Protein AF-A0A1C6NXY8-F1 (afdb_monomer)

Sequence (187 aa):
MKKRTGILLGMVLVAGAVAPVAASAAEPQATNFQLPFTCGDSWRLDTWGHNPALDMVREPDQHGTEGAPLLAAEAGTVNMSFWHDNAGNVVQINHGGGYHTTYIHMESRAVNVGDTVAQGQQIGAVGRTGAGSNDHPHLHFELGVDANGDGEASWGKADSERVNASFNGTEYAGSSQTWRDVVSNNC

Nearest PDB structures (foldseek):
  6ue4-assembly1_B  TM=9.092E-01  e=1.500E-07  Vibrio cholerae O1 biovar El Tor str. N16961
  6ue4-assembly1_A  TM=8.617E-01  e=9.339E-08  Vibrio cholerae O1 biovar El Tor str. N16961
  2gu1-assembly1_A  TM=9.460E-01  e=1.232E-06  Vibrio cholerae
  3tuf-assembly1_B-2  TM=7.813E-01  e=6.903E-07  Bacillus subtilis
  3uz0-assembly2_D  TM=8.158E-01  e=3.014E-06  Bacillus subtilis subsp. subtilis str. JH642

pLDDT: mean 87.8, std 17.09, range [43.38, 98.88]

Solvent-accessible surface area (backbone atoms only — not comparable to full-atom values): 10178 Å² total; per-residue (Å²): 141,80,89,82,88,81,83,83,83,81,84,82,82,82,83,80,81,80,76,83,80,77,81,71,83,72,72,62,68,85,74,74,26,31,45,43,33,56,51,73,44,39,26,30,41,29,11,69,94,45,46,50,26,34,43,33,34,28,49,96,77,41,67,67,23,56,66,30,60,26,23,33,34,46,43,32,34,24,73,40,51,51,80,40,75,47,45,13,35,33,41,28,34,39,51,56,71,43,35,29,43,38,44,28,12,19,63,46,73,70,58,49,61,73,42,74,46,50,50,40,37,73,42,31,21,24,10,34,28,26,66,69,35,70,79,43,51,28,34,42,37,39,32,19,37,30,80,84,72,82,84,57,48,48,73,87,59,88,89,34,37,58,38,60,40,48,38,78,87,46,71,55,70,61,75,64,40,74,46,70,73,46,63,19,75,22,106

Mean predicted aligned error: 9.08 Å

Foldseek 3Di:
DDDDDDDDDDDDDDDDDDDDDPDPQDAQPPFQFWDFADFFWWWKWWCAVNPLKTWIAGPDPSPPLFFGFGWGRAWFFWQDFDADQAFGTKTKGDRHPQKIKIKTQFPDAPDDGGDTHHFLHTGGHFHQGHVNSVRPTTITMWIFGPPVPPSDWDDDDPPTRTDFDDHNNRTDGDYGDMDTGDGTRRD

Secondary structure (DSSP, 8-state):
----PPPP---------------PPPP--------SSBTT-EEEEE-TTTTTSEEEEETTT-TT-TTPEEE-SSSEEEEEEEEETTTEEEEEEE-STTEEEEEEEESEE---TT-EE-TT-EEEE-B--SGGGTT--BEEEEEEE--SSSS----SSTTSSEE-EEETTEEE-STT-EEEEEE--B-

Radius of gyration: 24.53 Å; Cα contacts (8 Å, |Δi|>4): 467; chains: 1; bounding box: 73×77×63 Å

Structure (mmCIF, N/CA/C/O backbone):
data_AF-A0A1C6NXY8-F1
#
_entry.id   AF-A0A1C6NXY8-F1
#
loop_
_atom_site.group_PDB
_atom_site.id
_atom_site.type_symbol
_atom_site.label_atom_id
_atom_site.label_alt_id
_atom_site.label_comp_id
_atom_site.label_asym_id
_atom_site.label_entity_id
_atom_site.label_seq_id
_atom_site.pdbx_PDB_ins_code
_atom_site.Cartn_x
_atom_site.Cartn_y
_atom_site.Cartn_z
_atom_site.occupancy
_atom_site.B_iso_or_equiv
_atom_site.auth_seq_id
_atom_site.auth_comp_id
_atom_site.auth_asym_id
_atom_site.auth_atom_id
_atom_site.pdbx_PDB_model_num
ATOM 1 N N . MET A 1 1 ? -56.089 -59.312 47.594 1.00 43.50 1 MET A N 1
ATOM 2 C CA . MET A 1 1 ? -54.959 -59.345 46.628 1.00 43.50 1 MET A CA 1
ATOM 3 C C . MET A 1 1 ? -55.412 -58.546 45.406 1.00 43.50 1 MET A C 1
ATOM 5 O O . MET A 1 1 ? -56.509 -58.818 44.964 1.00 43.50 1 MET A O 1
ATOM 9 N N . LYS A 1 2 ? -54.758 -57.534 44.829 1.00 43.38 2 LYS A N 1
ATOM 10 C CA . LYS A 1 2 ? -53.396 -56.983 44.892 1.00 43.38 2 LYS A CA 1
ATOM 11 C C . LYS A 1 2 ? -53.515 -55.531 44.359 1.00 43.38 2 LYS A C 1
ATOM 13 O O . LYS A 1 2 ? -54.143 -55.332 43.324 1.00 43.38 2 LYS A O 1
ATOM 18 N N . LYS A 1 3 ? -52.964 -54.536 45.065 1.00 43.78 3 LYS A N 1
ATOM 19 C CA . LYS A 1 3 ? -52.887 -53.130 44.610 1.00 43.78 3 LYS A CA 1
ATOM 20 C C . LYS A 1 3 ? -51.908 -53.029 43.429 1.00 43.78 3 LYS A C 1
ATOM 22 O O . LYS A 1 3 ? -50.873 -53.694 43.465 1.00 43.78 3 LYS A O 1
ATOM 27 N N . ARG A 1 4 ? -52.188 -52.196 42.421 1.00 49.12 4 ARG A N 1
ATOM 28 C CA . ARG A 1 4 ? -51.191 -51.777 41.421 1.00 49.12 4 ARG A CA 1
ATOM 29 C C . ARG A 1 4 ? -51.144 -50.256 41.343 1.00 49.12 4 ARG A C 1
ATOM 31 O O . ARG A 1 4 ? -52.027 -49.616 40.789 1.00 49.12 4 ARG A O 1
ATOM 38 N N . THR A 1 5 ? -50.100 -49.732 41.968 1.00 48.66 5 THR A N 1
ATOM 39 C CA . THR A 1 5 ? -49.609 -48.359 41.901 1.00 48.66 5 THR A CA 1
ATOM 40 C C . THR A 1 5 ? -49.029 -48.105 40.508 1.00 48.66 5 THR A C 1
ATOM 42 O O . THR A 1 5 ? -48.157 -48.856 40.076 1.00 48.66 5 THR A O 1
ATO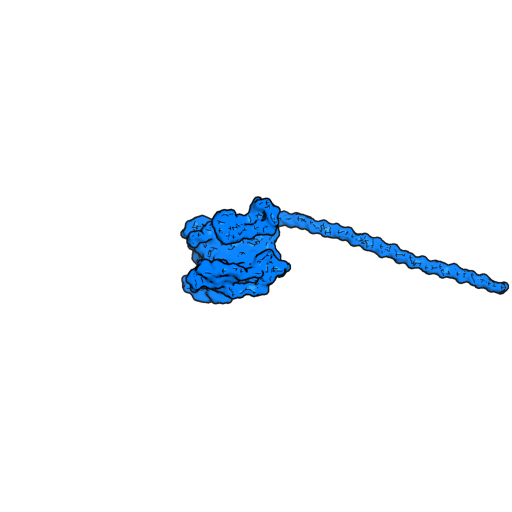M 45 N N . GLY A 1 6 ? -49.502 -47.071 39.812 1.00 44.50 6 GLY A N 1
ATOM 46 C CA . GLY A 1 6 ? -48.858 -46.527 38.615 1.00 44.50 6 GLY A CA 1
ATOM 47 C C . GLY A 1 6 ? -48.104 -45.253 38.988 1.00 44.50 6 GLY A C 1
ATOM 48 O O . GLY A 1 6 ? -48.710 -44.315 39.495 1.00 44.50 6 GLY A O 1
ATOM 49 N N . ILE A 1 7 ? -46.786 -45.245 38.793 1.00 52.03 7 ILE A N 1
ATOM 50 C CA . ILE A 1 7 ? -45.914 -44.082 38.997 1.00 52.03 7 ILE A CA 1
ATOM 51 C C . ILE A 1 7 ? -45.886 -43.294 37.681 1.00 52.03 7 ILE A C 1
ATOM 53 O O . ILE A 1 7 ? -45.470 -43.837 36.660 1.00 52.03 7 ILE A O 1
ATOM 57 N N . LEU A 1 8 ? -46.332 -42.034 37.704 1.00 47.81 8 LEU A N 1
ATOM 58 C CA . LEU A 1 8 ? -46.070 -41.066 36.635 1.00 47.81 8 LEU A CA 1
ATOM 59 C C . LEU A 1 8 ? -44.657 -40.500 36.819 1.00 47.81 8 LEU A C 1
ATOM 61 O O . LEU A 1 8 ? -44.362 -39.907 37.855 1.00 47.81 8 LEU A O 1
ATOM 65 N N . LEU A 1 9 ? -43.801 -40.664 35.811 1.00 50.00 9 LEU A N 1
ATOM 66 C CA . LEU A 1 9 ? -42.504 -39.997 35.732 1.00 50.00 9 LEU A CA 1
ATOM 67 C C . LEU A 1 9 ? -42.686 -38.703 34.927 1.00 50.00 9 LEU A C 1
ATOM 69 O O . LEU A 1 9 ? -42.918 -38.744 33.720 1.00 50.00 9 LEU A O 1
ATOM 73 N N . GLY A 1 10 ? -42.644 -37.558 35.609 1.00 43.62 10 GLY A N 1
ATOM 74 C CA . GLY A 1 10 ? -42.642 -36.242 34.974 1.00 43.62 10 GLY A CA 1
ATOM 75 C C . GLY A 1 10 ? -41.261 -35.921 34.403 1.00 43.62 10 GLY A C 1
ATOM 76 O O . GLY A 1 10 ? -40.276 -35.921 35.137 1.00 43.62 10 GLY A O 1
ATOM 77 N N . MET A 1 11 ? -41.188 -35.635 33.103 1.00 54.81 11 MET A N 1
ATOM 78 C CA . MET A 1 11 ? -40.027 -34.989 32.489 1.00 54.81 11 MET A CA 1
ATOM 79 C C . MET A 1 11 ?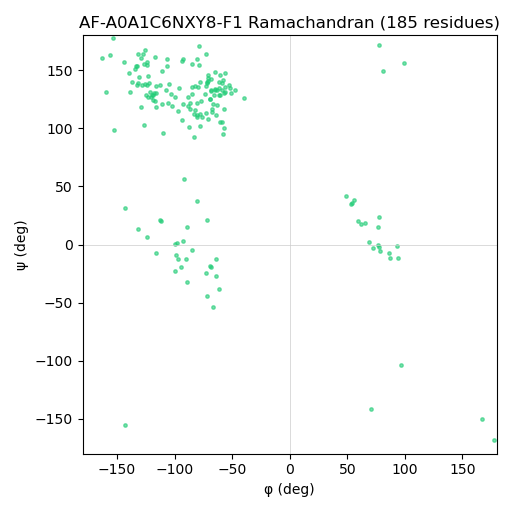 -40.136 -33.477 32.706 1.00 54.81 11 MET A C 1
ATOM 81 O O . MET A 1 11 ? -41.057 -32.837 32.203 1.00 54.81 11 MET A O 1
ATOM 85 N N . VAL A 1 12 ? -39.196 -32.911 33.462 1.00 53.81 12 VAL A N 1
ATOM 86 C CA . VAL A 1 12 ? -39.015 -31.461 33.590 1.00 53.81 12 VAL A CA 1
ATOM 87 C C . VAL A 1 12 ? -38.181 -30.986 32.399 1.00 53.81 12 VAL A C 1
ATOM 89 O O . VAL A 1 12 ? -37.008 -31.329 32.284 1.00 53.81 12 VAL A O 1
ATOM 92 N N . LEU A 1 13 ? -38.792 -30.205 31.508 1.00 50.06 13 LEU A N 1
ATOM 93 C CA . LEU A 1 13 ? -38.092 -29.437 30.479 1.00 50.06 13 LEU A CA 1
ATOM 94 C C . LEU A 1 13 ? -37.540 -28.160 31.123 1.00 50.06 13 LEU A C 1
ATOM 96 O O . LEU A 1 13 ? -38.305 -27.269 31.488 1.00 50.06 13 LEU A O 1
ATOM 100 N N . VAL A 1 14 ? -36.219 -28.067 31.268 1.00 58.41 14 VAL A N 1
ATOM 101 C CA . VAL A 1 14 ? -35.550 -26.809 31.621 1.00 58.41 14 VAL A CA 1
ATOM 102 C C . VAL A 1 14 ? -35.267 -26.061 30.320 1.00 58.41 14 VAL A C 1
ATOM 104 O O . VAL A 1 14 ? -34.335 -26.395 29.593 1.00 58.41 14 VAL A O 1
ATOM 107 N N . ALA A 1 15 ? -36.097 -25.069 30.004 1.00 58.03 15 ALA A N 1
ATOM 108 C CA . ALA A 1 15 ? -35.833 -24.130 28.920 1.00 58.03 15 ALA A CA 1
ATOM 109 C C . ALA A 1 15 ? -34.795 -23.101 29.398 1.00 58.03 15 ALA A C 1
ATOM 111 O O . ALA A 1 15 ? -35.116 -22.193 30.163 1.00 58.03 15 ALA A O 1
ATOM 112 N N . GLY A 1 16 ? -33.538 -23.263 28.981 1.00 51.62 16 GLY A N 1
ATOM 113 C CA . GLY A 1 16 ? -32.502 -22.250 29.169 1.00 51.62 16 GLY A CA 1
ATOM 114 C C . GLY A 1 16 ? -32.700 -21.116 28.166 1.00 51.62 16 GLY A C 1
ATOM 115 O O . GLY A 1 16 ? -32.494 -21.310 26.971 1.00 51.62 16 GLY A O 1
ATOM 116 N N . ALA A 1 17 ? -33.118 -19.943 28.637 1.00 61.12 17 ALA A N 1
ATOM 117 C CA . ALA A 1 17 ? -33.152 -18.739 27.818 1.00 61.12 17 ALA A CA 1
ATOM 118 C C . ALA A 1 17 ? -31.717 -18.236 27.600 1.00 61.12 17 ALA A C 1
ATOM 120 O O . ALA A 1 17 ? -31.056 -17.803 28.542 1.00 61.12 17 ALA A O 1
ATOM 121 N N . VAL A 1 18 ? -31.235 -18.297 26.358 1.00 60.53 18 VAL A N 1
ATOM 122 C CA . VAL A 1 18 ? -30.028 -17.580 25.937 1.00 60.53 18 VAL A CA 1
ATOM 123 C C . VAL A 1 18 ? -30.414 -16.128 25.662 1.00 60.53 18 VAL A C 1
ATOM 125 O O . VAL 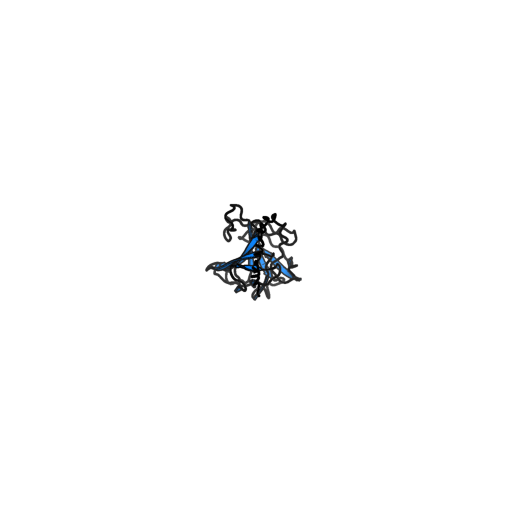A 1 18 ? -31.179 -15.840 24.745 1.00 60.53 18 VAL A O 1
ATOM 128 N N . ALA A 1 19 ? -29.940 -15.208 26.499 1.00 58.06 19 ALA A N 1
ATOM 129 C CA . ALA A 1 19 ? -30.072 -13.783 26.222 1.00 58.06 19 ALA A CA 1
ATOM 130 C C . ALA A 1 19 ? -29.130 -13.400 25.064 1.00 58.06 19 ALA A C 1
ATOM 132 O O . ALA A 1 19 ? -28.004 -13.905 25.018 1.00 58.06 19 ALA A O 1
ATOM 133 N N . PRO A 1 20 ? -29.542 -12.515 24.140 1.00 54.78 20 PRO A N 1
ATOM 134 C CA . PRO A 1 20 ? -28.638 -12.003 23.126 1.00 54.78 20 PRO A CA 1
ATOM 135 C C . PRO A 1 20 ? -27.607 -11.095 23.802 1.00 54.78 20 PRO A C 1
ATOM 137 O O . PRO A 1 20 ? -27.960 -10.147 24.504 1.00 54.78 20 PRO A O 1
ATOM 140 N N . VAL A 1 21 ? -26.324 -11.387 23.592 1.00 56.09 21 VAL A N 1
ATOM 141 C CA . VAL A 1 21 ? -25.252 -10.441 23.903 1.00 56.09 21 VAL A CA 1
ATOM 142 C C . VAL A 1 21 ? -25.354 -9.331 22.863 1.00 56.09 21 VAL A C 1
ATOM 144 O O . VAL A 1 21 ? -25.084 -9.554 21.685 1.00 56.09 21 VAL A O 1
ATOM 147 N N . ALA A 1 22 ? -25.811 -8.154 23.281 1.00 56.41 22 ALA A N 1
ATOM 148 C CA . ALA A 1 22 ? -25.756 -6.967 22.445 1.00 56.41 22 ALA A CA 1
ATOM 149 C C . ALA A 1 22 ? -24.281 -6.637 22.175 1.00 56.41 22 ALA A C 1
ATOM 151 O O . ALA A 1 22 ? -23.512 -6.420 23.113 1.00 56.41 22 ALA A O 1
ATOM 152 N N . ALA A 1 23 ? -23.888 -6.627 20.902 1.00 55.78 23 ALA A N 1
ATOM 153 C CA . ALA A 1 23 ? -22.601 -6.094 20.488 1.00 55.78 23 ALA A CA 1
ATOM 154 C C . ALA A 1 23 ? -22.594 -4.592 20.806 1.00 55.78 23 ALA A C 1
ATOM 156 O O . ALA A 1 23 ? -23.366 -3.825 20.231 1.00 55.78 23 ALA A O 1
ATOM 157 N N . SER A 1 24 ? -21.772 -4.184 21.772 1.00 50.97 24 SER A N 1
ATOM 158 C CA . SER A 1 24 ? -21.494 -2.769 22.005 1.00 50.97 24 SER A CA 1
ATOM 159 C C . SER A 1 24 ? -20.839 -2.210 20.748 1.00 50.97 24 SER A C 1
ATOM 161 O O . SER A 1 24 ? -19.858 -2.784 20.276 1.00 50.97 24 SER A O 1
ATOM 163 N N . ALA A 1 25 ? -21.358 -1.101 20.220 1.00 52.84 25 ALA A N 1
ATOM 164 C CA . ALA A 1 25 ? -20.631 -0.312 19.237 1.00 52.84 25 ALA A CA 1
ATOM 165 C C . ALA A 1 25 ? -19.295 0.088 19.875 1.00 52.84 25 ALA A C 1
ATOM 167 O O . ALA A 1 25 ? -19.277 0.710 20.940 1.00 52.84 25 ALA A O 1
ATOM 168 N N . ALA A 1 26 ? -18.195 -0.381 19.291 1.00 49.78 26 ALA A N 1
ATOM 169 C CA . ALA A 1 26 ? -16.862 -0.009 19.726 1.00 49.78 26 ALA A CA 1
ATOM 170 C C . ALA A 1 26 ? -16.678 1.493 19.479 1.00 49.78 26 ALA A C 1
ATOM 172 O O . ALA A 1 26 ? -17.033 1.994 18.411 1.00 49.78 26 ALA A O 1
ATOM 173 N N . GLU A 1 27 ? -16.143 2.210 20.468 1.00 43.38 27 GLU A N 1
ATOM 174 C CA . GLU A 1 27 ? -15.622 3.557 20.234 1.00 43.38 27 GLU A CA 1
ATOM 175 C C . GLU A 1 27 ? -14.558 3.494 19.126 1.00 43.38 27 GLU A C 1
ATOM 177 O O . GLU A 1 27 ? -13.876 2.467 19.029 1.00 43.38 27 GLU A O 1
ATOM 182 N N . PRO A 1 28 ? -14.400 4.535 18.282 1.00 45.81 28 PRO A N 1
ATOM 183 C CA . PRO A 1 28 ? -13.342 4.549 17.281 1.00 45.81 28 PRO A CA 1
ATOM 184 C C . PRO A 1 28 ? -12.009 4.420 18.018 1.00 45.81 28 PRO A C 1
ATOM 186 O O . PRO A 1 28 ? -11.567 5.340 18.708 1.00 45.81 28 PRO A O 1
ATOM 189 N N . GLN A 1 29 ? -11.410 3.230 17.946 1.00 50.84 29 GLN A N 1
ATOM 190 C CA . GLN A 1 29 ? -10.103 2.988 18.530 1.00 50.84 29 GLN A CA 1
ATOM 191 C C . GLN A 1 29 ? -9.144 3.977 17.876 1.00 50.84 29 GLN A C 1
ATOM 193 O O . GLN A 1 29 ? -9.176 4.147 16.660 1.00 50.84 29 GLN A O 1
ATOM 198 N N . ALA A 1 30 ? -8.316 4.651 18.676 1.00 51.72 30 ALA A N 1
ATOM 199 C CA . ALA A 1 30 ? -7.200 5.417 18.146 1.00 51.72 30 ALA A CA 1
ATOM 200 C C . ALA A 1 30 ? -6.336 4.445 17.331 1.00 51.72 30 ALA A C 1
ATOM 202 O O . ALA A 1 30 ? -5.630 3.612 17.897 1.00 51.72 30 ALA A O 1
ATOM 203 N N . THR A 1 31 ? -6.491 4.475 16.012 1.00 65.06 31 THR A N 1
ATOM 204 C CA . THR A 1 31 ? -5.910 3.493 15.101 1.00 65.06 31 THR A CA 1
ATOM 205 C C . THR A 1 31 ? -4.397 3.656 15.114 1.00 65.06 31 THR A C 1
ATOM 207 O O . THR A 1 31 ? -3.886 4.714 14.737 1.00 65.06 31 THR A O 1
ATOM 210 N N . ASN A 1 32 ? -3.671 2.632 15.557 1.00 86.75 32 ASN A N 1
ATOM 211 C CA . ASN A 1 32 ? -2.212 2.635 15.589 1.00 86.75 32 ASN A CA 1
ATOM 212 C C . ASN A 1 32 ? -1.672 2.042 14.286 1.00 86.75 32 ASN A C 1
ATOM 214 O O . ASN A 1 32 ? -0.920 1.065 14.304 1.00 86.75 32 ASN A O 1
ATOM 218 N N . PHE A 1 33 ? -2.076 2.633 13.158 1.00 95.31 33 PHE A N 1
ATOM 219 C CA . PHE A 1 33 ? -1.646 2.174 11.845 1.00 95.31 33 PHE A CA 1
ATOM 220 C C . PHE A 1 33 ? -0.122 2.062 11.788 1.00 95.31 33 PHE A C 1
ATOM 222 O O . PHE A 1 33 ? 0.616 2.959 12.212 1.00 95.31 33 PHE A O 1
ATOM 229 N N . GLN A 1 34 ? 0.342 0.948 11.240 1.00 97.12 34 GLN A N 1
ATOM 230 C CA . GLN A 1 34 ? 1.742 0.709 10.938 1.00 97.12 34 GLN A CA 1
ATOM 231 C C . GLN A 1 34 ? 1.973 0.794 9.438 1.00 97.12 34 GLN A C 1
ATOM 233 O O . GLN A 1 34 ? 1.077 0.536 8.631 1.00 97.12 34 GLN A O 1
ATOM 238 N N . LEU A 1 35 ? 3.205 1.136 9.069 1.00 97.81 35 LEU A N 1
ATOM 239 C CA . LEU A 1 35 ? 3.627 1.087 7.679 1.00 97.81 35 LEU A CA 1
ATOM 240 C C . LEU A 1 35 ? 3.390 -0.342 7.134 1.00 97.81 35 LEU A C 1
ATOM 242 O O . LEU A 1 35 ? 3.693 -1.314 7.829 1.00 97.81 35 LEU A O 1
ATOM 246 N N . PRO A 1 36 ? 2.832 -0.524 5.928 1.00 98.25 36 PRO A N 1
ATOM 247 C CA . PRO A 1 36 ? 2.314 -1.823 5.486 1.00 98.25 36 PRO A CA 1
ATOM 248 C C . PRO A 1 36 ? 3.386 -2.799 4.967 1.00 98.25 36 PRO A C 1
ATOM 250 O O . PRO A 1 36 ? 3.151 -3.551 4.021 1.00 98.25 36 PRO A O 1
ATOM 253 N N . PHE A 1 37 ? 4.568 -2.808 5.580 1.00 98.62 37 PHE A N 1
ATOM 254 C CA . PHE A 1 37 ? 5.712 -3.613 5.151 1.00 98.62 37 PHE A CA 1
ATOM 255 C C . PHE A 1 37 ? 6.337 -4.362 6.316 1.00 98.62 37 PHE A C 1
ATOM 257 O O . PHE A 1 37 ? 6.128 -4.001 7.472 1.00 98.62 37 PHE A O 1
ATOM 264 N N . THR A 1 38 ? 7.154 -5.365 6.014 1.00 98.19 38 THR A N 1
ATOM 265 C CA . THR A 1 38 ? 7.888 -6.143 7.016 1.00 98.19 38 THR A CA 1
ATOM 266 C C . THR A 1 38 ? 8.650 -5.250 7.997 1.00 98.19 38 THR A C 1
ATOM 268 O O . THR A 1 38 ? 9.400 -4.358 7.600 1.00 98.19 38 THR A O 1
ATOM 271 N N . CYS A 1 39 ? 8.470 -5.521 9.288 1.00 97.56 39 CYS A N 1
ATOM 272 C CA . CYS A 1 39 ? 9.223 -4.950 10.402 1.00 97.56 39 CYS A CA 1
ATOM 273 C C . CYS A 1 39 ? 10.730 -4.821 10.087 1.00 97.56 39 CYS A C 1
ATOM 275 O O . CYS A 1 39 ? 11.389 -5.797 9.722 1.00 97.56 39 CYS A O 1
ATOM 277 N N . GLY A 1 40 ? 11.280 -3.615 10.241 1.00 97.62 40 GLY A N 1
ATOM 278 C CA . GLY A 1 40 ? 12.692 -3.303 10.008 1.00 97.62 40 GLY A CA 1
ATOM 279 C C . GLY A 1 40 ? 13.061 -2.929 8.569 1.00 97.62 40 GLY A C 1
ATOM 280 O O . GLY A 1 40 ? 14.162 -2.417 8.360 1.00 97.62 40 GLY A O 1
ATOM 281 N N . ASP A 1 41 ? 12.175 -3.124 7.587 1.00 97.62 41 ASP A N 1
ATOM 282 C CA . ASP A 1 41 ? 12.407 -2.612 6.236 1.00 97.62 41 ASP A CA 1
ATOM 283 C C . ASP A 1 41 ? 12.286 -1.084 6.192 1.00 97.62 41 ASP A C 1
ATOM 285 O O . ASP A 1 41 ? 11.456 -0.483 6.877 1.00 97.62 41 ASP A O 1
ATOM 289 N N . SER A 1 42 ? 13.106 -0.470 5.339 1.00 98.06 42 SER A N 1
ATOM 290 C CA . SER A 1 42 ? 13.179 0.975 5.141 1.00 98.06 42 SER A CA 1
ATOM 291 C C . SER A 1 42 ? 12.573 1.372 3.797 1.00 98.06 42 SER A C 1
ATOM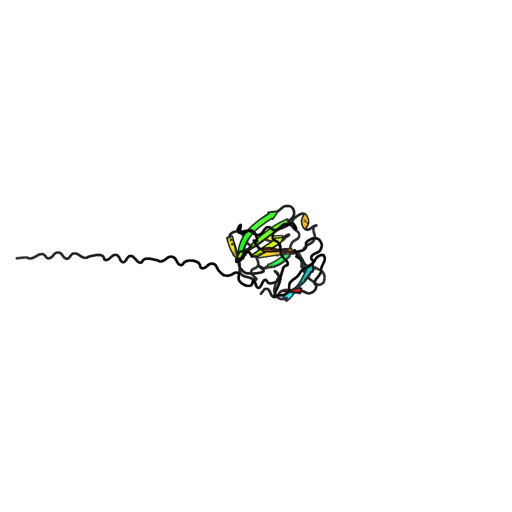 293 O O . SER A 1 42 ? 12.879 0.756 2.769 1.00 98.06 42 SER A O 1
ATOM 295 N N . TRP A 1 43 ? 11.720 2.394 3.803 1.00 98.50 43 TRP A N 1
ATOM 296 C CA . TRP A 1 43 ? 10.927 2.806 2.649 1.00 98.50 43 TRP A CA 1
ATOM 297 C C . TRP A 1 43 ? 10.964 4.315 2.438 1.00 98.50 43 TRP A C 1
ATOM 299 O O . TRP A 1 43 ? 11.091 5.108 3.374 1.00 98.50 43 TRP A O 1
ATOM 309 N N . ARG A 1 44 ? 10.818 4.707 1.176 1.00 98.44 44 ARG A N 1
ATOM 310 C CA . ARG A 1 44 ? 10.541 6.073 0.761 1.00 98.44 44 ARG A CA 1
ATOM 311 C C . ARG A 1 44 ? 9.045 6.225 0.551 1.00 98.44 44 ARG A C 1
ATOM 313 O O . ARG A 1 44 ? 8.442 5.366 -0.083 1.00 98.44 44 ARG A O 1
ATOM 320 N N . LEU A 1 45 ? 8.479 7.307 1.070 1.00 98.12 45 LEU A N 1
ATOM 321 C CA . LEU A 1 45 ? 7.073 7.677 0.938 1.00 98.12 45 LEU A CA 1
ATOM 322 C C . LEU A 1 45 ? 6.998 8.991 0.155 1.00 98.12 45 LEU A C 1
ATOM 324 O O . LEU A 1 45 ? 7.691 9.944 0.515 1.00 98.12 45 LEU A O 1
ATOM 328 N N . ASP A 1 46 ? 6.154 9.058 -0.869 1.00 97.44 46 ASP A N 1
ATOM 329 C CA . ASP A 1 46 ? 6.004 10.215 -1.756 1.00 97.44 46 ASP A CA 1
ATOM 330 C C . ASP A 1 46 ? 4.522 10.606 -1.921 1.00 97.44 46 ASP A C 1
ATOM 332 O O . ASP A 1 46 ? 3.662 9.739 -2.000 1.00 97.44 46 ASP A O 1
ATOM 336 N N . THR A 1 47 ? 4.201 11.902 -2.033 1.00 94.44 47 THR A N 1
ATOM 337 C CA . THR A 1 47 ? 2.829 12.392 -2.344 1.00 94.44 47 THR A CA 1
ATOM 338 C C . THR A 1 47 ? 2.713 13.041 -3.731 1.00 94.44 47 THR A C 1
ATOM 340 O O . THR A 1 47 ? 1.819 13.864 -3.980 1.00 94.44 47 THR A O 1
ATOM 343 N N . TRP A 1 48 ? 3.644 12.754 -4.645 1.00 87.06 48 TRP A N 1
ATOM 344 C CA . TRP A 1 48 ? 3.758 13.432 -5.943 1.00 87.06 48 TRP A CA 1
ATOM 345 C C . TRP A 1 48 ? 2.503 13.254 -6.806 1.00 87.06 48 TRP A C 1
ATOM 347 O O . TRP A 1 48 ? 2.271 12.201 -7.375 1.00 87.06 48 TRP A O 1
ATOM 357 N N . GLY A 1 49 ? 1.682 14.302 -6.929 1.00 82.56 49 GLY A N 1
ATOM 358 C CA . GLY A 1 49 ? 0.464 14.271 -7.754 1.00 82.56 49 GLY A CA 1
ATOM 359 C C . GLY A 1 49 ? -0.693 13.442 -7.181 1.00 82.56 49 GLY A C 1
ATOM 360 O O . GLY A 1 49 ? -1.784 13.462 -7.749 1.00 82.56 49 GLY A O 1
ATOM 361 N N . HIS A 1 50 ? -0.485 12.787 -6.036 1.00 81.88 50 HIS A N 1
ATOM 362 C CA . HIS A 1 50 ? -1.437 11.853 -5.442 1.00 81.88 50 HIS A CA 1
ATOM 363 C C . HIS A 1 50 ? -1.832 12.199 -4.006 1.00 81.88 50 HIS A C 1
ATOM 365 O O . HIS A 1 50 ? -2.584 11.441 -3.417 1.00 81.88 50 HIS A O 1
ATOM 371 N N . ASN A 1 51 ? -1.429 13.342 -3.437 1.00 84.62 51 ASN A N 1
ATOM 372 C CA . ASN A 1 51 ? -1.850 13.765 -2.089 1.00 84.62 51 ASN A CA 1
ATOM 373 C C . ASN A 1 51 ? -3.382 13.641 -1.864 1.00 84.62 51 ASN A C 1
ATOM 375 O O . ASN A 1 51 ? -4.139 14.118 -2.715 1.00 84.62 51 ASN A O 1
ATOM 379 N N . PRO A 1 52 ? -3.853 13.065 -0.735 1.00 92.00 52 PRO A N 1
ATOM 380 C CA . PRO A 1 52 ? -3.089 12.619 0.449 1.00 92.00 52 PRO A CA 1
ATOM 381 C C . PRO A 1 52 ? -2.565 11.162 0.425 1.00 92.00 5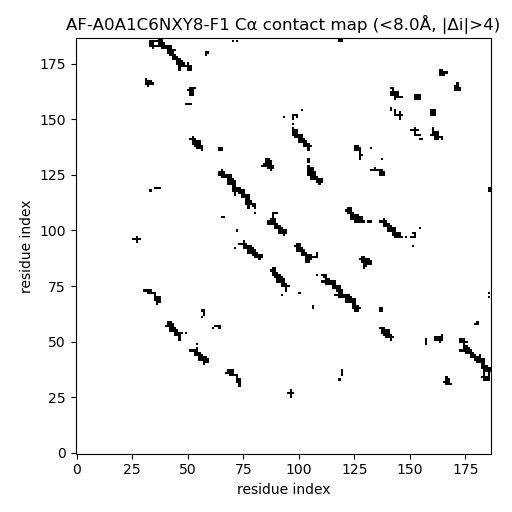2 PRO A C 1
ATOM 383 O O . PRO A 1 52 ? -2.212 10.617 1.463 1.00 92.00 52 PRO A O 1
ATOM 386 N N . ALA A 1 53 ? -2.542 10.500 -0.733 1.00 94.50 53 ALA A N 1
ATOM 387 C CA . ALA A 1 53 ? -2.058 9.127 -0.886 1.00 94.50 53 ALA A CA 1
ATOM 388 C C . ALA A 1 53 ? -0.543 9.134 -0.951 1.00 94.50 53 ALA A C 1
ATOM 390 O O . ALA A 1 53 ? 0.078 10.156 -1.264 1.00 94.50 53 ALA A O 1
ATOM 391 N N . LEU A 1 54 ? 0.009 7.965 -0.666 1.00 97.31 54 LEU A N 1
ATOM 392 C CA . LEU A 1 54 ? 1.433 7.738 -0.612 1.00 97.31 54 LEU A CA 1
ATOM 393 C C . LEU A 1 54 ? 1.823 6.706 -1.658 1.00 97.31 54 LEU A C 1
ATOM 395 O O . LEU A 1 54 ? 1.327 5.582 -1.618 1.00 97.31 54 LEU A O 1
ATOM 399 N N . ASP A 1 55 ? 2.759 7.076 -2.520 1.00 97.81 55 ASP A N 1
ATOM 400 C CA . ASP A 1 55 ? 3.518 6.120 -3.311 1.00 97.81 55 ASP A CA 1
ATOM 401 C C . ASP A 1 55 ? 4.744 5.701 -2.513 1.00 97.81 55 ASP A C 1
ATOM 403 O O . ASP A 1 55 ? 5.498 6.536 -2.008 1.00 97.81 55 ASP A O 1
ATOM 407 N N . MET A 1 56 ? 4.918 4.394 -2.356 1.00 98.50 56 MET A N 1
ATOM 408 C CA . MET A 1 56 ? 5.938 3.832 -1.486 1.00 98.50 56 MET A CA 1
ATOM 409 C C . MET A 1 56 ? 6.845 2.872 -2.241 1.00 98.50 56 MET A C 1
ATOM 411 O O . MET A 1 56 ? 6.382 1.921 -2.877 1.00 98.50 56 MET A O 1
ATOM 415 N N . VAL A 1 57 ? 8.152 3.092 -2.118 1.00 98.69 57 VAL A N 1
ATOM 416 C CA . VAL A 1 57 ? 9.201 2.247 -2.707 1.00 98.69 57 VAL A CA 1
ATOM 417 C C . VAL A 1 57 ? 10.277 1.932 -1.678 1.00 98.69 57 VAL A C 1
ATOM 419 O O . VAL A 1 57 ? 10.494 2.698 -0.739 1.00 98.69 57 VAL A O 1
ATOM 422 N N . ARG A 1 58 ? 10.970 0.807 -1.839 1.00 98.19 58 ARG A N 1
ATOM 423 C CA . ARG A 1 58 ? 11.994 0.375 -0.883 1.00 98.19 58 ARG A CA 1
ATOM 424 C C . ARG A 1 58 ? 13.238 1.270 -0.973 1.00 98.19 58 ARG A C 1
ATOM 426 O O . ARG A 1 58 ? 13.620 1.706 -2.055 1.00 98.19 58 ARG A O 1
ATOM 433 N N . GLU A 1 59 ? 13.895 1.558 0.142 1.00 97.44 59 GLU A N 1
ATOM 434 C CA . GLU A 1 59 ? 15.190 2.262 0.149 1.00 97.44 59 GLU A CA 1
ATOM 435 C C . GLU A 1 59 ? 16.362 1.255 0.139 1.00 97.44 59 GLU A C 1
ATOM 437 O O . GLU A 1 59 ? 16.181 0.087 0.507 1.00 97.44 59 GLU A O 1
ATOM 442 N N . PRO A 1 60 ? 17.583 1.671 -0.263 1.00 94.62 60 PRO A N 1
ATOM 443 C CA . PRO A 1 60 ? 17.978 3.019 -0.711 1.00 94.62 60 PRO A CA 1
ATOM 444 C C . PRO A 1 60 ? 17.830 3.272 -2.225 1.00 94.62 60 PRO A C 1
ATOM 446 O O . PRO A 1 60 ? 17.989 4.392 -2.710 1.00 94.62 60 PRO A O 1
ATOM 449 N N . ASP A 1 61 ? 17.610 2.219 -3.007 1.00 93.62 61 ASP A N 1
ATOM 450 C CA . ASP A 1 61 ? 17.696 2.242 -4.471 1.00 93.62 61 ASP A CA 1
ATOM 451 C C . ASP A 1 61 ? 16.486 1.588 -5.150 1.00 93.62 61 ASP A C 1
ATOM 453 O O . ASP A 1 61 ? 16.510 1.354 -6.358 1.00 93.62 61 ASP A O 1
ATOM 457 N N . GLN A 1 62 ? 15.407 1.341 -4.394 1.00 96.88 62 GLN A N 1
ATOM 458 C CA . GLN A 1 62 ? 14.162 0.713 -4.861 1.00 96.88 62 GLN A CA 1
ATOM 459 C C . GLN A 1 62 ? 14.308 -0.764 -5.219 1.00 96.88 62 GLN A C 1
ATOM 461 O O . GLN A 1 62 ? 13.321 -1.412 -5.586 1.00 96.88 62 GLN A O 1
ATOM 466 N N . HIS A 1 63 ? 15.499 -1.341 -5.047 1.00 96.69 63 HIS A N 1
ATOM 467 C CA . HIS A 1 63 ? 15.699 -2.761 -5.245 1.00 96.69 63 HIS A CA 1
ATOM 468 C C . HIS A 1 63 ? 14.907 -3.577 -4.212 1.00 96.69 63 HIS A C 1
ATOM 470 O O . HIS A 1 63 ? 14.917 -3.304 -3.008 1.00 96.69 63 HIS A O 1
ATOM 476 N N . GLY A 1 64 ? 14.209 -4.600 -4.706 1.00 97.44 64 GLY A N 1
ATOM 477 C CA . GLY A 1 64 ? 13.310 -5.421 -3.898 1.00 97.44 64 GLY A CA 1
ATOM 478 C C . GLY A 1 64 ? 11.969 -4.759 -3.581 1.00 97.44 64 GLY A C 1
ATOM 479 O O . GLY A 1 64 ? 11.291 -5.238 -2.684 1.00 97.44 64 GLY A O 1
ATOM 480 N N . THR A 1 65 ? 11.590 -3.674 -4.273 1.00 98.50 65 THR A N 1
ATOM 481 C CA . THR A 1 65 ? 10.229 -3.120 -4.170 1.00 98.50 65 THR A CA 1
ATOM 482 C C . THR A 1 65 ? 9.204 -4.084 -4.762 1.00 98.50 65 THR A C 1
ATOM 484 O O . THR A 1 65 ? 8.259 -4.450 -4.079 1.00 98.50 65 THR A O 1
ATOM 487 N N . GLU A 1 66 ? 9.390 -4.531 -6.009 1.00 98.62 66 GLU A N 1
ATOM 488 C CA . GLU A 1 66 ? 8.508 -5.533 -6.625 1.00 98.62 66 GLU A CA 1
ATOM 489 C C . GLU A 1 66 ? 8.585 -6.863 -5.864 1.00 98.62 66 GLU A C 1
ATOM 491 O O . GLU A 1 66 ? 9.677 -7.338 -5.546 1.00 98.62 66 GLU A O 1
ATOM 496 N N . GLY A 1 67 ? 7.430 -7.455 -5.560 1.00 98.62 67 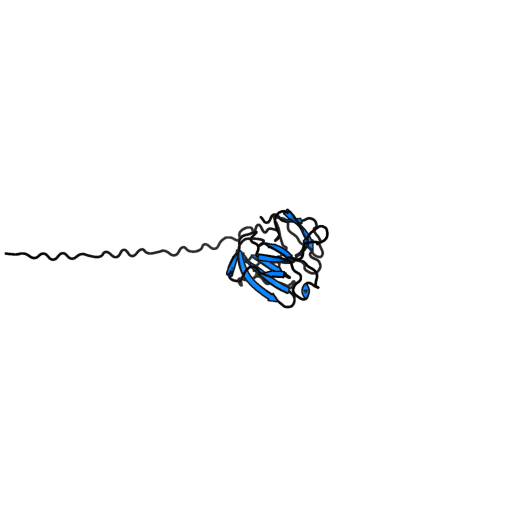GLY A N 1
ATOM 497 C CA . GLY A 1 67 ? 7.321 -8.707 -4.816 1.00 98.62 67 GLY A CA 1
ATOM 498 C C . GLY A 1 67 ? 7.526 -8.584 -3.304 1.00 98.62 67 GLY A C 1
ATOM 499 O O . GLY A 1 67 ? 7.395 -9.587 -2.599 1.00 98.62 67 GLY A O 1
ATOM 500 N N . ALA A 1 68 ? 7.820 -7.389 -2.772 1.00 98.69 68 ALA A N 1
ATOM 501 C CA . ALA A 1 68 ? 7.919 -7.188 -1.328 1.00 98.69 68 ALA A CA 1
ATOM 502 C C . ALA A 1 68 ? 6.597 -7.566 -0.632 1.00 98.69 68 ALA A C 1
ATOM 504 O O . ALA A 1 68 ? 5.528 -7.208 -1.139 1.00 98.69 68 ALA A O 1
ATOM 505 N N . PRO A 1 69 ? 6.627 -8.246 0.531 1.00 98.69 69 PRO A N 1
ATOM 506 C CA . PRO A 1 69 ? 5.415 -8.543 1.286 1.00 98.69 69 PRO A CA 1
ATOM 507 C C . PRO A 1 69 ? 4.634 -7.273 1.643 1.00 98.69 69 PRO A C 1
ATOM 509 O O . PRO A 1 69 ? 5.198 -6.328 2.197 1.00 98.69 69 PRO A O 1
ATOM 512 N N . LEU A 1 70 ? 3.329 -7.281 1.361 1.00 98.81 70 LEU A N 1
ATOM 513 C CA . LEU A 1 70 ? 2.390 -6.262 1.829 1.00 98.81 70 LEU A CA 1
ATOM 514 C C . LEU A 1 70 ? 1.629 -6.776 3.038 1.00 98.81 70 LEU A C 1
ATOM 516 O O . LEU A 1 70 ? 1.018 -7.846 2.970 1.00 98.81 70 LEU A O 1
ATOM 520 N N . LEU A 1 71 ? 1.654 -6.004 4.118 1.00 98.81 71 LEU A N 1
ATOM 521 C CA . LEU A 1 71 ? 1.023 -6.335 5.389 1.00 98.81 71 LEU A CA 1
ATOM 522 C C . LEU A 1 71 ? -0.178 -5.422 5.662 1.00 98.81 71 LEU A C 1
ATOM 524 O O . LEU A 1 71 ? -0.186 -4.246 5.285 1.00 98.81 71 LEU A O 1
ATOM 528 N N . ALA A 1 72 ? -1.180 -5.947 6.364 1.00 98.62 72 ALA A N 1
ATOM 529 C CA . ALA A 1 72 ? -2.265 -5.140 6.902 1.00 98.62 72 ALA A CA 1
ATOM 530 C C . ALA A 1 72 ? -1.697 -4.093 7.877 1.00 98.62 72 ALA A C 1
ATOM 532 O O . ALA A 1 72 ? -0.928 -4.416 8.787 1.00 98.62 72 ALA A O 1
ATOM 533 N N . ALA A 1 73 ? -2.060 -2.828 7.672 1.00 98.12 73 ALA A N 1
ATOM 534 C CA . ALA A 1 73 ? -1.568 -1.700 8.461 1.00 98.12 73 ALA A CA 1
ATOM 535 C C . ALA A 1 73 ? -2.188 -1.683 9.866 1.00 98.12 73 ALA A C 1
ATOM 537 O O . ALA A 1 73 ? -1.609 -1.133 10.797 1.00 98.12 73 ALA A O 1
ATOM 538 N N . GLU A 1 74 ? -3.360 -2.293 10.019 1.00 97.19 74 GLU A N 1
ATOM 539 C CA . GLU A 1 74 ? -4.099 -2.474 11.266 1.00 97.19 74 GLU A CA 1
ATOM 540 C C . GLU A 1 74 ? -5.026 -3.691 11.109 1.00 97.19 74 GLU A C 1
ATOM 542 O O . GLU A 1 74 ? -5.281 -4.141 9.985 1.00 97.19 74 GLU A O 1
ATOM 547 N N . ALA A 1 75 ? -5.525 -4.246 12.213 1.00 97.25 75 ALA A N 1
ATOM 548 C CA . ALA A 1 75 ? -6.514 -5.317 12.156 1.00 97.25 75 ALA A CA 1
ATOM 549 C C . ALA A 1 75 ? -7.833 -4.831 11.531 1.00 97.25 75 ALA A C 1
ATOM 551 O O . ALA A 1 75 ? -8.208 -3.667 11.670 1.00 97.25 75 ALA A O 1
ATOM 552 N N . GLY A 1 76 ? -8.556 -5.708 10.839 1.00 97.06 76 GLY A N 1
ATOM 553 C CA . GLY A 1 76 ? -9.805 -5.324 10.183 1.00 97.06 76 GLY A CA 1
ATOM 554 C C . GLY A 1 76 ? -10.458 -6.446 9.390 1.00 97.06 76 GLY A C 1
ATOM 555 O O . GLY A 1 76 ? -10.078 -7.612 9.497 1.00 97.06 76 GLY A O 1
ATOM 556 N N . THR A 1 77 ? -11.457 -6.085 8.591 1.00 98.06 77 THR A N 1
ATOM 557 C CA . THR A 1 77 ? -12.152 -6.984 7.662 1.00 98.06 77 THR A CA 1
ATOM 558 C C . THR A 1 77 ? -11.952 -6.493 6.238 1.00 98.06 77 THR A C 1
ATOM 560 O O . THR A 1 77 ? -12.176 -5.322 5.943 1.00 98.06 77 THR A O 1
ATOM 563 N N . VAL A 1 78 ? -11.547 -7.383 5.339 1.00 98.56 78 VAL A N 1
ATOM 564 C CA . VAL A 1 78 ? -11.385 -7.068 3.917 1.00 98.56 78 VAL A CA 1
ATOM 565 C C . VAL A 1 78 ? -12.762 -6.803 3.308 1.00 98.56 78 VAL A C 1
ATOM 567 O O . VAL A 1 78 ? -13.581 -7.719 3.212 1.00 98.56 78 VAL A O 1
ATOM 570 N N . ASN A 1 79 ? -13.026 -5.572 2.874 1.00 97.25 79 ASN A N 1
ATOM 571 C CA . ASN A 1 79 ? -14.278 -5.195 2.209 1.00 97.25 79 ASN A CA 1
ATOM 572 C C . ASN A 1 79 ? -14.128 -5.142 0.678 1.00 97.25 79 ASN A C 1
ATOM 574 O O . ASN A 1 79 ? -15.101 -5.371 -0.039 1.00 97.25 79 ASN A O 1
ATOM 578 N N . MET A 1 80 ? -12.905 -4.975 0.154 1.00 97.62 80 MET A N 1
ATOM 579 C CA . MET A 1 80 ? -12.624 -5.092 -1.283 1.00 97.62 80 MET A CA 1
ATOM 580 C C . MET A 1 80 ? -11.399 -5.972 -1.552 1.00 97.62 80 MET A C 1
ATOM 582 O O . MET A 1 80 ? -10.368 -5.842 -0.903 1.00 97.62 80 MET A O 1
ATOM 586 N N . SER A 1 81 ? -11.492 -6.849 -2.552 1.00 98.44 81 SER A N 1
ATOM 587 C CA . SER A 1 81 ? -10.352 -7.577 -3.126 1.00 98.44 81 SER A CA 1
ATOM 588 C C . SER A 1 81 ? -10.673 -7.910 -4.579 1.00 98.44 81 SER A C 1
ATOM 590 O O . SER A 1 81 ? -11.399 -8.864 -4.868 1.00 98.44 81 SER A O 1
ATOM 592 N N . PHE A 1 82 ? -10.172 -7.113 -5.522 1.00 98.25 82 PHE A N 1
ATOM 593 C CA . PHE A 1 82 ? -10.545 -7.238 -6.937 1.00 98.25 82 PHE A CA 1
ATOM 594 C C . PHE A 1 82 ? -9.452 -6.716 -7.887 1.00 98.25 82 PHE A C 1
ATOM 596 O O . PHE A 1 82 ? -8.386 -6.274 -7.461 1.00 98.25 82 PHE A O 1
ATOM 603 N N . TRP A 1 83 ? -9.704 -6.841 -9.191 1.00 98.38 83 TRP A N 1
ATOM 604 C CA . TRP A 1 83 ? -8.866 -6.280 -10.251 1.00 98.38 83 TRP A CA 1
ATOM 605 C C . TRP A 1 83 ? -9.531 -5.045 -10.864 1.00 98.38 83 TRP A C 1
ATOM 607 O O . TRP A 1 83 ? -10.727 -5.072 -11.156 1.00 98.38 83 TRP A O 1
ATOM 617 N N . HIS A 1 84 ? -8.746 -4.006 -11.129 1.00 97.62 84 HIS A N 1
ATOM 618 C CA . HIS A 1 84 ? -9.150 -2.780 -11.807 1.00 97.62 84 HIS A CA 1
ATOM 619 C C . HIS A 1 84 ? -8.146 -2.423 -12.909 1.00 97.62 84 HIS A C 1
ATOM 621 O O . HIS A 1 84 ? -6.941 -2.474 -12.688 1.00 97.62 84 HIS A O 1
ATOM 627 N N . ASP A 1 85 ? -8.607 -1.977 -14.077 1.00 97.31 85 ASP A N 1
ATOM 628 C CA . ASP A 1 85 ? -7.717 -1.777 -15.233 1.00 97.31 85 ASP A CA 1
ATOM 629 C C . ASP A 1 85 ? -6.609 -0.740 -14.996 1.00 97.31 85 ASP A C 1
ATOM 631 O O . ASP A 1 85 ? -5.466 -0.944 -15.407 1.00 97.31 85 ASP A O 1
ATOM 635 N N . ASN A 1 86 ? -6.908 0.352 -14.286 1.00 96.00 86 ASN A N 1
ATOM 636 C CA . ASN A 1 86 ? -5.895 1.364 -13.964 1.00 96.00 86 ASN A CA 1
ATOM 637 C C . ASN A 1 86 ? -5.156 1.080 -12.654 1.00 96.00 86 ASN A C 1
ATOM 639 O O . ASN A 1 86 ? -3.990 1.430 -12.545 1.00 96.00 86 ASN A O 1
ATOM 643 N N . ALA A 1 87 ? -5.818 0.467 -11.673 1.00 96.88 87 ALA A N 1
ATOM 644 C CA . ALA A 1 87 ? -5.298 0.325 -10.306 1.00 96.88 87 ALA A CA 1
ATOM 645 C C . ALA A 1 87 ? -4.673 -1.063 -10.061 1.00 96.88 87 ALA A C 1
ATOM 647 O O . ALA A 1 87 ? -4.029 -1.297 -9.045 1.00 96.88 87 ALA A O 1
ATOM 648 N N . GLY A 1 88 ? -4.836 -1.983 -11.011 1.00 98.44 88 GLY A N 1
ATOM 649 C CA . GLY A 1 88 ? -4.320 -3.335 -10.930 1.00 98.44 88 GLY A CA 1
ATOM 650 C C . GLY A 1 88 ? -5.073 -4.160 -9.901 1.00 98.44 88 GLY A C 1
ATOM 651 O O . GLY A 1 88 ? -6.292 -4.057 -9.762 1.00 98.44 88 GLY A O 1
ATOM 652 N N . ASN A 1 89 ? -4.343 -4.993 -9.172 1.00 98.75 89 ASN A N 1
ATOM 653 C CA . ASN A 1 89 ? -4.894 -5.662 -8.005 1.00 98.75 89 ASN A CA 1
ATOM 654 C C . ASN A 1 89 ? -5.052 -4.666 -6.854 1.00 98.75 89 ASN A C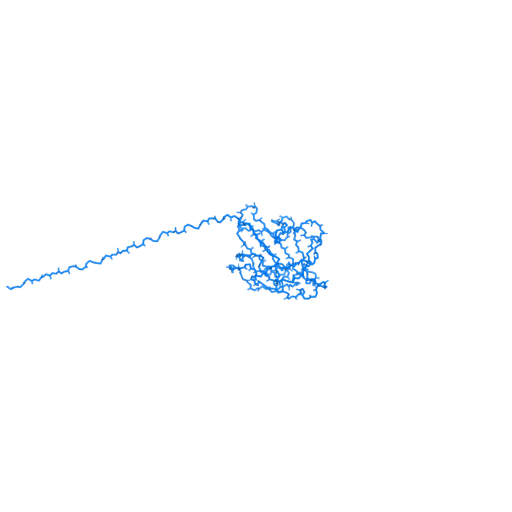 1
ATOM 656 O O . ASN A 1 89 ? -4.095 -3.981 -6.488 1.00 98.75 89 ASN A O 1
ATOM 660 N N . VAL A 1 90 ? -6.247 -4.654 -6.266 1.00 98.69 90 VAL A N 1
ATOM 661 C CA . VAL A 1 90 ? -6.609 -3.773 -5.156 1.00 98.69 90 VAL A CA 1
ATOM 662 C C . VAL A 1 90 ? -7.146 -4.589 -3.988 1.00 98.69 90 VAL A C 1
ATOM 664 O O . VAL A 1 90 ? -7.948 -5.508 -4.188 1.00 98.69 90 VAL A O 1
ATOM 667 N N . VAL A 1 91 ? -6.733 -4.225 -2.776 1.00 98.81 91 VAL A N 1
ATOM 668 C CA . VAL A 1 91 ? -7.346 -4.665 -1.516 1.00 98.81 91 VAL A CA 1
ATOM 669 C C . VAL A 1 91 ? -7.757 -3.433 -0.719 1.00 98.81 91 VAL A C 1
ATOM 671 O O . VAL A 1 91 ? -6.985 -2.483 -0.636 1.00 98.81 91 VAL A O 1
ATOM 674 N N . GLN A 1 92 ? -8.947 -3.454 -0.125 1.00 98.31 92 GLN A N 1
ATOM 675 C CA . GLN A 1 92 ? -9.356 -2.494 0.899 1.00 98.31 92 GLN A CA 1
ATOM 676 C C . GLN A 1 92 ? -9.736 -3.247 2.175 1.00 98.31 92 GLN A C 1
ATOM 678 O O . GLN A 1 92 ? -10.354 -4.317 2.111 1.00 98.31 92 GLN A O 1
ATOM 683 N N . ILE A 1 93 ? -9.330 -2.702 3.319 1.00 98.19 93 ILE A N 1
ATOM 684 C CA . ILE A 1 93 ? -9.633 -3.234 4.647 1.00 98.19 93 ILE A CA 1
ATOM 685 C C . ILE A 1 93 ? -10.400 -2.172 5.428 1.00 98.19 93 ILE A C 1
ATOM 687 O O . ILE A 1 93 ? -9.917 -1.053 5.578 1.00 98.19 93 ILE A O 1
ATOM 691 N N . ASN A 1 94 ? -11.558 -2.552 5.964 1.00 96.56 94 ASN A N 1
ATOM 692 C CA . ASN A 1 94 ? -12.314 -1.789 6.949 1.00 96.56 94 ASN A CA 1
ATOM 693 C C . ASN A 1 94 ? -11.807 -2.132 8.359 1.00 96.56 94 ASN A C 1
ATOM 695 O O . ASN A 1 94 ? -11.846 -3.292 8.782 1.00 96.56 94 ASN A O 1
ATOM 699 N N . HIS A 1 95 ? -11.343 -1.124 9.091 1.00 96.06 95 HIS A N 1
ATOM 700 C CA . HIS A 1 95 ? -10.759 -1.259 10.430 1.00 96.06 95 HIS A CA 1
ATOM 701 C C . HIS A 1 95 ? -11.751 -0.955 11.562 1.00 96.06 95 HIS A C 1
ATOM 703 O O . HIS A 1 95 ? -11.397 -1.010 12.739 1.00 96.06 95 HIS A O 1
ATOM 709 N N . GLY A 1 96 ? -13.005 -0.641 11.228 1.00 91.94 96 GLY A N 1
ATOM 710 C CA . GLY A 1 96 ? -13.974 -0.083 12.162 1.00 91.94 96 GLY A CA 1
ATOM 711 C C . GLY A 1 96 ? -13.745 1.411 12.413 1.00 91.94 96 GLY A C 1
ATOM 712 O O . GLY A 1 96 ? -12.780 2.016 11.949 1.00 91.94 96 GLY A O 1
ATOM 713 N N . GLY A 1 97 ? -14.690 2.046 13.112 1.00 89.06 97 GLY A N 1
ATOM 714 C CA . GLY A 1 97 ? -14.622 3.485 13.405 1.00 89.06 97 GLY A CA 1
ATOM 715 C C . GLY A 1 97 ? -14.623 4.396 12.166 1.00 89.06 97 GLY A C 1
ATOM 716 O O . GLY A 1 97 ? -14.224 5.548 12.280 1.00 89.06 97 GLY A O 1
ATOM 717 N N . GLY A 1 98 ? -15.037 3.876 11.004 1.00 91.88 98 GLY A N 1
ATOM 718 C CA . GLY A 1 98 ? -15.024 4.569 9.711 1.00 91.88 98 GLY A CA 1
ATOM 719 C C . GLY A 1 98 ? -13.698 4.474 8.947 1.00 91.88 98 GLY A C 1
ATOM 720 O O . GLY A 1 98 ? -13.643 4.865 7.784 1.00 91.88 98 GLY A O 1
ATOM 721 N N . TYR A 1 99 ? -12.634 3.932 9.542 1.00 94.62 99 TYR A N 1
ATOM 722 C CA . TYR A 1 99 ? -11.313 3.911 8.917 1.00 94.62 99 TYR A CA 1
ATOM 723 C C . TYR A 1 99 ? -11.130 2.762 7.931 1.00 94.62 99 TYR A C 1
ATOM 725 O O . TYR A 1 99 ? -11.439 1.608 8.231 1.00 94.62 99 TYR A O 1
ATOM 733 N N . HIS A 1 100 ? -10.526 3.079 6.790 1.00 96.31 100 HIS A N 1
ATOM 734 C CA . HIS A 1 100 ? -10.229 2.117 5.738 1.00 96.31 100 HIS A CA 1
ATOM 735 C C . HIS A 1 100 ? -8.827 2.323 5.177 1.00 96.31 100 HIS A C 1
ATOM 737 O O . HIS A 1 100 ? -8.416 3.457 4.941 1.00 96.31 100 HIS A O 1
ATOM 743 N N . THR A 1 101 ? -8.111 1.238 4.897 1.00 97.94 101 THR A N 1
ATOM 744 C CA . THR A 1 101 ? -6.848 1.297 4.146 1.00 97.94 101 THR A CA 1
ATOM 745 C C . THR A 1 101 ? -6.999 0.631 2.792 1.00 97.94 101 THR A C 1
ATOM 747 O O . THR A 1 101 ? -7.615 -0.429 2.689 1.00 97.94 101 THR A O 1
ATOM 750 N N . THR A 1 102 ? -6.447 1.252 1.749 1.00 98.31 102 THR A N 1
ATOM 751 C CA . THR A 1 102 ? -6.495 0.736 0.374 1.00 98.31 102 THR A CA 1
ATOM 752 C C . THR A 1 102 ? -5.085 0.530 -0.163 1.00 98.31 102 THR A C 1
ATOM 754 O O . THR A 1 102 ? -4.239 1.419 -0.073 1.00 98.31 102 THR A O 1
ATOM 757 N N . TYR A 1 103 ? -4.854 -0.646 -0.739 1.00 98.75 103 TYR A N 1
ATOM 758 C CA . TYR A 1 103 ? -3.581 -1.119 -1.271 1.00 98.75 103 TYR A CA 1
ATOM 759 C C . TYR A 1 103 ? -3.725 -1.309 -2.772 1.00 98.75 103 TYR A C 1
ATOM 761 O O . TYR A 1 103 ? -4.556 -2.104 -3.211 1.00 98.75 103 TYR A O 1
ATOM 769 N N . ILE A 1 104 ? -2.944 -0.569 -3.552 1.00 98.56 104 ILE A N 1
ATOM 770 C CA . ILE A 1 104 ? -3.117 -0.446 -5.002 1.00 98.56 104 ILE A CA 1
ATOM 771 C C . ILE A 1 104 ? -1.819 -0.833 -5.729 1.00 98.56 104 ILE A C 1
ATOM 773 O O . ILE A 1 104 ? -0.736 -0.824 -5.143 1.00 98.56 104 ILE A O 1
ATOM 777 N N . HIS A 1 105 ? -1.939 -1.222 -7.003 1.00 98.56 105 HIS A N 1
ATOM 778 C CA . HIS A 1 105 ? -0.861 -1.708 -7.873 1.00 98.56 105 HIS A CA 1
ATOM 779 C C . HIS A 1 105 ? -0.231 -3.036 -7.431 1.00 98.56 105 HIS A C 1
ATOM 781 O O . HIS A 1 105 ? 0.839 -3.409 -7.915 1.00 98.56 105 HIS A O 1
ATOM 787 N N . MET A 1 106 ? -0.910 -3.805 -6.573 1.00 98.81 106 MET A N 1
ATOM 788 C CA . MET A 1 106 ? -0.367 -5.036 -5.988 1.00 98.81 106 MET A CA 1
ATOM 789 C C . MET A 1 106 ? -0.008 -6.076 -7.065 1.00 98.81 106 MET A C 1
ATOM 791 O O . MET A 1 106 ? -0.693 -6.223 -8.078 1.00 98.81 106 MET A O 1
ATOM 795 N N . GLU A 1 107 ? 1.037 -6.867 -6.851 1.00 98.69 107 GLU A N 1
ATOM 796 C CA . GLU A 1 107 ? 1.351 -8.003 -7.729 1.00 98.69 107 GLU A CA 1
ATOM 797 C C . GLU A 1 107 ? 0.330 -9.127 -7.529 1.00 98.69 107 GLU A C 1
ATOM 799 O O . GLU A 1 107 ? -0.198 -9.693 -8.486 1.00 98.69 107 GLU A O 1
ATOM 804 N N . SER A 1 108 ? 0.008 -9.413 -6.268 1.00 98.62 108 SER A N 1
ATOM 805 C CA . SER A 1 108 ? -0.908 -10.477 -5.871 1.00 98.62 108 SER A CA 1
ATOM 806 C C . SER A 1 108 ? -1.743 -10.077 -4.658 1.00 98.62 108 SER A C 1
ATOM 808 O O . SER A 1 108 ? -1.354 -9.215 -3.870 1.00 98.62 108 SER A O 1
ATOM 810 N N . ARG A 1 109 ? -2.900 -10.730 -4.513 1.00 98.69 109 ARG A N 1
ATOM 811 C CA . ARG A 1 109 ? -3.815 -10.595 -3.372 1.00 98.69 109 ARG A CA 1
ATOM 812 C C . ARG A 1 109 ? -3.889 -11.945 -2.677 1.00 98.69 109 ARG A C 1
ATOM 814 O O . ARG A 1 109 ? -4.204 -12.941 -3.323 1.00 98.69 109 ARG A O 1
ATOM 821 N N . ALA A 1 110 ? -3.580 -11.975 -1.387 1.00 98.56 110 ALA A N 1
ATOM 822 C CA . ALA A 1 110 ? -3.588 -13.186 -0.566 1.00 98.56 110 ALA A CA 1
ATOM 823 C C . ALA A 1 110 ? -4.864 -13.325 0.284 1.00 98.56 110 ALA A C 1
ATOM 825 O O . ALA A 1 110 ? -4.996 -14.289 1.032 1.00 98.56 110 ALA A O 1
ATOM 826 N N . VAL A 1 111 ? -5.787 -12.366 0.170 1.00 98.69 111 VAL A N 1
ATOM 827 C CA . VAL A 1 111 ? -7.018 -12.276 0.962 1.00 98.69 111 VAL A CA 1
ATOM 828 C C . VAL A 1 111 ? -8.232 -11.981 0.081 1.00 98.69 111 VAL A C 1
ATOM 830 O O . VAL A 1 111 ? -8.117 -11.378 -0.994 1.00 98.69 111 VAL A O 1
ATOM 833 N N . ASN A 1 112 ? -9.404 -12.401 0.548 1.00 98.56 112 ASN A N 1
ATOM 834 C CA . ASN A 1 112 ? -10.694 -12.243 -0.115 1.00 98.56 112 ASN A CA 1
ATOM 835 C C . ASN A 1 112 ? -11.636 -11.366 0.713 1.00 98.56 112 ASN A C 1
ATOM 837 O O . ASN A 1 112 ? -11.459 -11.191 1.914 1.00 98.56 112 ASN A O 1
ATOM 841 N N . VAL A 1 113 ? -12.672 -10.837 0.059 1.00 98.56 113 VAL A N 1
ATOM 842 C CA . VAL A 1 113 ? -13.736 -10.088 0.741 1.00 98.56 113 VAL A CA 1
ATOM 843 C C . VAL A 1 113 ? -14.373 -10.951 1.835 1.00 98.56 113 VAL A C 1
ATOM 845 O O . VAL A 1 113 ? -14.755 -12.093 1.581 1.00 98.56 113 VAL A O 1
ATOM 848 N N . GLY A 1 114 ? -14.506 -10.383 3.033 1.00 98.19 114 GLY A N 1
ATOM 849 C CA . GLY A 1 114 ? -15.028 -11.039 4.231 1.00 98.19 114 GLY A CA 1
ATOM 850 C C . GLY A 1 114 ? -13.961 -11.649 5.142 1.00 98.19 114 GLY A C 1
ATOM 851 O O . GLY A 1 114 ? -14.283 -11.987 6.281 1.00 98.19 114 GLY A O 1
ATOM 852 N N . ASP A 1 115 ? -12.706 -11.760 4.694 1.00 98.69 115 ASP A N 1
ATOM 853 C CA . ASP A 1 115 ? -11.618 -12.240 5.545 1.00 98.69 115 ASP A CA 1
ATOM 854 C C . ASP A 1 115 ? -11.307 -11.213 6.644 1.00 98.69 115 ASP A C 1
ATOM 856 O O . ASP A 1 115 ? -11.148 -10.019 6.381 1.00 98.69 115 ASP A O 1
ATOM 860 N N . THR A 1 116 ? -11.174 -11.681 7.885 1.00 98.38 116 THR A N 1
ATOM 861 C CA . THR A 1 116 ? -10.604 -10.882 8.975 1.00 98.38 116 THR A CA 1
ATOM 862 C C . THR A 1 116 ? -9.088 -11.001 8.956 1.00 98.38 116 THR A C 1
ATOM 864 O O . THR A 1 116 ? -8.562 -12.113 8.854 1.00 98.38 116 THR A O 1
ATOM 867 N N . VAL A 1 117 ? -8.387 -9.885 9.121 1.00 98.19 117 VAL A N 1
ATOM 868 C CA . VAL A 1 117 ? -6.923 -9.831 9.156 1.00 98.19 117 VAL A CA 1
ATOM 869 C C . VAL A 1 117 ? -6.437 -9.192 10.451 1.00 98.19 117 VAL A C 1
ATOM 871 O O . VAL A 1 117 ? -7.074 -8.281 10.981 1.00 98.19 117 VAL A O 1
ATOM 874 N N . ALA A 1 118 ? -5.306 -9.668 10.966 1.00 97.94 118 ALA A N 1
ATOM 875 C CA . ALA A 1 118 ? -4.587 -8.997 12.047 1.00 97.94 118 ALA A CA 1
ATOM 876 C C . ALA A 1 118 ? -3.658 -7.906 11.488 1.00 97.94 118 ALA A C 1
ATOM 878 O O . ALA A 1 118 ? -3.201 -8.016 10.350 1.00 97.94 118 ALA A O 1
ATOM 879 N N . GLN A 1 119 ? -3.324 -6.892 12.295 1.00 97.69 119 GLN A N 1
ATOM 880 C CA . GLN A 1 119 ? -2.188 -6.010 11.996 1.00 97.69 119 GLN A CA 1
ATOM 881 C C . GLN A 1 119 ? -0.933 -6.866 11.753 1.00 97.69 119 GLN A C 1
ATOM 883 O O . GLN A 1 119 ? -0.731 -7.870 12.436 1.00 97.69 119 GLN A O 1
ATOM 888 N N . GLY A 1 120 ? -0.148 -6.528 10.730 1.00 97.56 120 GLY A N 1
ATOM 889 C CA . GLY A 1 120 ? 1.062 -7.273 10.366 1.00 97.56 120 GLY A CA 1
ATOM 890 C C . GLY A 1 120 ? 0.810 -8.563 9.585 1.00 97.56 120 GLY A C 1
ATOM 891 O O . GLY A 1 120 ? 1.752 -9.177 9.084 1.00 97.56 120 GLY A O 1
ATOM 892 N N . GLN A 1 121 ? -0.447 -8.973 9.397 1.00 98.56 121 GLN A N 1
ATOM 893 C CA . GLN A 1 121 ? -0.760 -10.116 8.547 1.00 98.56 121 GLN A CA 1
ATOM 894 C C . GLN A 1 121 ? -0.459 -9.788 7.084 1.00 98.56 121 GLN A C 1
ATOM 896 O O . GLN A 1 121 ? -0.907 -8.768 6.563 1.00 98.56 121 GLN A O 1
ATOM 901 N N . GLN A 1 122 ? 0.245 -10.685 6.392 1.00 98.69 122 GLN A N 1
ATOM 902 C CA . GLN A 1 122 ? 0.475 -10.538 4.960 1.00 98.69 122 GLN A CA 1
ATOM 903 C C . GLN A 1 122 ? -0.838 -10.657 4.173 1.00 98.69 122 GLN A C 1
ATOM 905 O O . GLN A 1 122 ? -1.575 -11.633 4.309 1.00 98.69 122 GLN A O 1
ATOM 910 N N . ILE A 1 123 ? -1.095 -9.671 3.315 1.00 98.88 123 ILE A N 1
ATOM 911 C CA . ILE A 1 123 ? -2.296 -9.558 2.472 1.00 98.88 123 ILE A CA 1
ATOM 912 C C . ILE A 1 123 ? -1.986 -9.629 0.973 1.00 98.88 123 ILE A C 1
ATOM 914 O O . ILE A 1 123 ? -2.900 -9.706 0.150 1.00 98.88 123 ILE A O 1
ATOM 918 N N . GLY A 1 124 ? -0.707 -9.634 0.597 1.00 98.75 124 GLY A N 1
ATOM 919 C CA . GLY A 1 124 ? -0.273 -9.750 -0.791 1.00 98.75 124 GLY A CA 1
ATOM 920 C C . GLY A 1 124 ? 1.200 -9.407 -0.973 1.00 98.75 124 GLY A C 1
ATOM 921 O O . GLY A 1 124 ? 2.012 -9.596 -0.061 1.00 98.75 124 GLY A O 1
ATOM 922 N N . ALA A 1 125 ? 1.523 -8.896 -2.158 1.00 98.88 125 ALA A N 1
ATOM 923 C CA . ALA A 1 125 ? 2.852 -8.403 -2.504 1.00 98.88 125 ALA A CA 1
ATOM 924 C C . ALA A 1 125 ? 2.769 -7.110 -3.325 1.00 98.88 125 ALA A C 1
ATOM 926 O O . ALA A 1 125 ? 1.827 -6.917 -4.102 1.00 98.88 125 ALA A O 1
ATOM 927 N N . VAL A 1 126 ? 3.758 -6.235 -3.149 1.00 98.88 126 VAL A N 1
ATOM 928 C CA . VAL A 1 126 ? 3.930 -5.008 -3.935 1.00 98.88 126 VAL A CA 1
ATOM 929 C C . VAL A 1 126 ? 4.123 -5.377 -5.397 1.00 98.88 126 VAL A C 1
ATOM 931 O O . VAL A 1 126 ? 4.828 -6.330 -5.717 1.00 98.88 126 VAL A O 1
ATOM 934 N N . GLY A 1 127 ? 3.518 -4.610 -6.295 1.00 98.62 127 GLY A N 1
ATOM 935 C CA . GLY A 1 127 ? 3.670 -4.830 -7.721 1.00 98.62 127 GLY A CA 1
ATOM 936 C C . GLY A 1 127 ? 3.723 -3.534 -8.500 1.00 98.62 127 GLY A C 1
ATOM 937 O O . GLY A 1 127 ? 4.107 -2.481 -8.003 1.00 98.62 127 GLY A O 1
ATOM 938 N N . ARG A 1 128 ? 3.336 -3.669 -9.761 1.00 98.44 128 ARG A N 1
ATOM 939 C CA . ARG A 1 128 ? 3.200 -2.604 -10.758 1.00 98.44 128 ARG A CA 1
ATOM 940 C C . ARG A 1 128 ? 2.001 -2.882 -11.656 1.00 98.44 128 ARG A C 1
ATOM 942 O O . ARG A 1 128 ? 2.028 -2.608 -12.853 1.00 98.44 128 ARG A O 1
ATOM 949 N N . THR A 1 129 ? 0.970 -3.528 -11.121 1.00 98.69 129 THR A N 1
ATOM 950 C CA . THR A 1 129 ? -0.186 -3.919 -11.933 1.00 98.69 129 THR A CA 1
ATOM 951 C C . THR A 1 129 ? -1.117 -2.733 -12.184 1.00 98.69 129 THR A C 1
ATOM 953 O O . THR A 1 129 ? -1.175 -1.788 -11.399 1.00 98.69 129 THR A O 1
ATOM 956 N N . GLY A 1 130 ? -1.875 -2.795 -13.279 1.00 97.94 130 GLY A N 1
ATOM 957 C CA . GLY A 1 130 ? -2.756 -1.711 -13.715 1.00 97.94 130 GLY A CA 1
ATOM 958 C C . GLY A 1 130 ? -2.020 -0.611 -14.476 1.00 97.94 130 GLY A C 1
ATOM 959 O O . GLY A 1 130 ? -0.848 -0.346 -14.239 1.00 97.94 130 GLY A O 1
ATOM 960 N N . ALA A 1 131 ? -2.709 0.041 -15.412 1.00 97.19 131 ALA A N 1
ATOM 961 C CA . ALA A 1 131 ? -2.088 1.040 -16.284 1.00 97.19 131 ALA A CA 1
ATOM 962 C C . ALA A 1 131 ? -1.557 2.274 -15.531 1.00 97.19 131 ALA A C 1
ATOM 964 O O . ALA A 1 131 ? -0.605 2.903 -15.984 1.00 97.19 131 ALA A O 1
ATOM 965 N N . GLY A 1 132 ? -2.149 2.607 -14.380 1.00 95.38 132 GLY A N 1
ATOM 966 C CA . GLY A 1 132 ? -1.749 3.744 -13.553 1.00 95.38 132 GLY A CA 1
ATOM 967 C C . GLY A 1 132 ? -0.383 3.580 -12.887 1.00 95.38 132 GLY A C 1
ATOM 968 O O . GLY A 1 132 ? 0.230 4.589 -12.557 1.00 95.38 132 GLY A O 1
ATOM 969 N N . SER A 1 133 ? 0.131 2.349 -12.768 1.00 96.25 133 SER A N 1
ATOM 970 C CA . SER A 1 133 ? 1.452 2.099 -12.178 1.00 96.25 133 SER A CA 1
ATOM 971 C C . SER A 1 133 ? 2.601 2.607 -13.056 1.00 96.25 133 SER A C 1
ATOM 973 O O . SER A 1 133 ? 3.734 2.734 -12.594 1.00 96.25 133 SER A O 1
ATOM 975 N N . ASN A 1 134 ? 2.330 2.839 -14.347 1.00 96.19 134 ASN A N 1
ATOM 976 C CA . ASN A 1 134 ? 3.320 3.172 -15.371 1.00 96.19 134 ASN A CA 1
ATOM 977 C C . ASN A 1 134 ? 4.491 2.170 -15.452 1.00 96.19 134 ASN A C 1
ATOM 979 O O . ASN A 1 134 ? 5.622 2.568 -15.723 1.00 96.19 134 ASN A O 1
ATOM 983 N N . ASP A 1 135 ? 4.222 0.879 -15.214 1.00 97.06 135 ASP A N 1
ATOM 984 C CA . ASP A 1 135 ? 5.225 -0.206 -15.201 1.00 97.06 135 ASP A CA 1
ATOM 985 C C . ASP A 1 135 ? 6.352 0.004 -14.164 1.00 97.06 135 ASP A C 1
ATOM 987 O O . ASP A 1 135 ? 7.424 -0.595 -14.246 1.00 97.06 135 ASP A O 1
ATOM 991 N N . HIS A 1 136 ? 6.108 0.843 -13.153 1.00 96.75 136 HIS A N 1
ATOM 992 C CA . HIS A 1 136 ? 7.040 1.115 -12.066 1.00 96.75 136 HIS A CA 1
ATOM 993 C C . HIS A 1 136 ? 6.573 0.424 -10.779 1.00 96.75 136 HIS A C 1
ATOM 995 O O . HIS A 1 136 ? 5.459 0.694 -10.335 1.00 96.75 136 HIS A O 1
ATOM 1001 N N . PRO A 1 137 ? 7.372 -0.457 -10.152 1.00 98.19 137 PRO A N 1
ATOM 1002 C CA . PRO A 1 137 ? 6.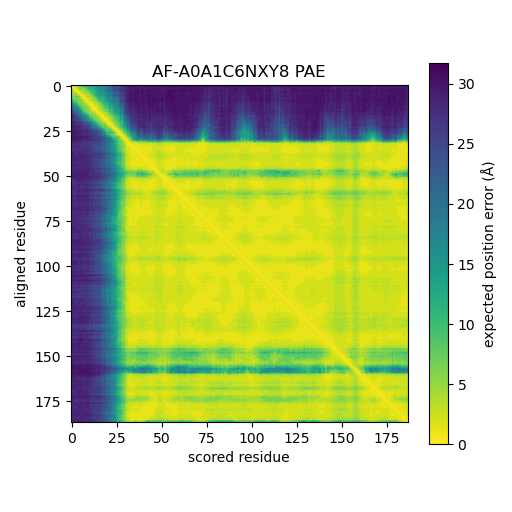985 -1.082 -8.891 1.00 98.19 137 PRO A CA 1
ATOM 1003 C C . PRO A 1 137 ? 6.898 -0.090 -7.732 1.00 98.19 137 PRO A C 1
ATOM 1005 O O . PRO A 1 137 ? 7.891 0.546 -7.393 1.00 98.19 137 PRO A O 1
ATOM 1008 N N . HIS A 1 138 ? 5.722 0.008 -7.118 1.00 98.56 138 HIS A N 1
ATOM 1009 C CA . HIS A 1 138 ? 5.454 0.779 -5.903 1.00 98.56 138 HIS A CA 1
ATOM 1010 C C . HIS A 1 138 ? 4.131 0.322 -5.280 1.00 98.56 138 HIS A C 1
ATOM 1012 O O . HIS A 1 138 ? 3.284 -0.274 -5.948 1.00 98.56 138 HIS A O 1
ATOM 1018 N N . LEU A 1 139 ? 3.938 0.611 -3.994 1.00 98.69 139 LEU A N 1
ATOM 1019 C CA . LEU A 1 139 ? 2.609 0.587 -3.388 1.00 98.69 139 LEU A CA 1
ATOM 1020 C C . LEU A 1 139 ? 2.017 1.991 -3.479 1.00 98.69 139 LEU A C 1
ATOM 1022 O O . LEU A 1 139 ? 2.576 2.902 -2.877 1.00 98.69 139 LEU A O 1
ATOM 1026 N N . HIS A 1 140 ? 0.869 2.140 -4.137 1.00 98.31 140 HIS A N 1
ATOM 1027 C CA . HIS A 1 140 ? 0.001 3.299 -3.915 1.00 98.31 140 HIS A CA 1
ATOM 1028 C C . HIS A 1 140 ? -0.918 2.969 -2.734 1.00 98.31 140 HIS A C 1
ATOM 1030 O O . HIS A 1 140 ? -1.699 2.013 -2.782 1.00 98.31 140 HIS A O 1
ATOM 1036 N N . PHE A 1 141 ? -0.786 3.724 -1.648 1.00 98.31 141 PHE A N 1
ATOM 1037 C CA . PHE A 1 141 ? -1.487 3.506 -0.387 1.00 98.31 141 PHE A CA 1
ATOM 1038 C C . PHE A 1 141 ? -2.415 4.670 -0.065 1.00 98.31 141 PHE A C 1
ATOM 1040 O O . PHE A 1 141 ? -2.028 5.841 -0.142 1.00 98.31 141 PHE A O 1
ATOM 1047 N N . GLU A 1 142 ? -3.621 4.345 0.388 1.00 97.06 142 GLU A N 1
ATOM 1048 C CA . GLU A 1 142 ? -4.603 5.332 0.818 1.00 97.06 142 GLU A CA 1
ATOM 1049 C C . GLU A 1 142 ? -5.141 5.000 2.207 1.00 97.06 142 GLU A C 1
ATOM 1051 O O . GLU A 1 142 ? -5.480 3.850 2.487 1.00 97.06 142 GLU A O 1
ATOM 1056 N N . LEU A 1 143 ? -5.272 6.028 3.046 1.00 95.88 143 LEU A N 1
ATOM 1057 C CA . LEU A 1 143 ? -6.109 5.996 4.239 1.00 95.88 143 LEU A CA 1
ATOM 1058 C C . LEU A 1 143 ? -7.392 6.774 3.934 1.00 95.88 143 LEU A C 1
ATOM 1060 O O . LEU A 1 143 ? -7.320 7.904 3.453 1.00 95.88 143 LEU A O 1
ATOM 1064 N N . GLY A 1 144 ? -8.546 6.177 4.206 1.00 94.38 144 GLY A N 1
ATOM 1065 C CA . GLY A 1 144 ? -9.861 6.789 4.048 1.00 94.38 144 GLY A CA 1
ATOM 1066 C C . GLY A 1 144 ? -10.665 6.763 5.344 1.00 94.38 144 GLY A C 1
ATOM 1067 O O . GLY A 1 144 ? -10.443 5.906 6.204 1.00 94.38 144 GLY A O 1
ATOM 1068 N N . VAL A 1 145 ? -11.594 7.708 5.479 1.00 93.25 145 VAL A N 1
ATOM 1069 C CA . VAL A 1 145 ? -12.557 7.776 6.585 1.00 93.25 145 VAL A CA 1
ATOM 1070 C C . VAL A 1 145 ? -13.955 7.932 6.008 1.00 93.25 145 VAL A C 1
ATOM 1072 O O . VAL A 1 145 ? -14.222 8.953 5.385 1.00 93.25 145 VAL A O 1
ATOM 1075 N N . ASP A 1 146 ? -14.836 6.966 6.266 1.00 91.44 146 ASP A N 1
ATOM 1076 C CA . ASP A 1 146 ? -16.271 7.052 5.963 1.00 91.44 146 ASP A CA 1
ATOM 1077 C C . ASP A 1 146 ? -16.869 8.272 6.684 1.00 91.44 146 ASP A C 1
ATOM 1079 O O . ASP A 1 146 ? -17.170 8.249 7.883 1.00 91.44 146 ASP A O 1
ATOM 1083 N N . ALA A 1 147 ? -16.952 9.385 5.959 1.00 84.38 147 ALA A N 1
ATOM 1084 C CA . ALA A 1 147 ? -17.356 10.677 6.499 1.00 84.38 147 ALA A CA 1
ATOM 1085 C C . ALA A 1 147 ? -18.855 10.912 6.307 1.00 84.38 147 ALA A C 1
ATOM 1087 O O . ALA A 1 147 ? -19.443 11.773 6.971 1.00 84.38 147 ALA A O 1
ATOM 1088 N N . ASN A 1 148 ? -19.466 10.177 5.379 1.00 86.00 148 ASN A N 1
ATOM 1089 C CA . ASN A 1 148 ? -20.867 10.314 5.012 1.00 86.00 148 ASN A CA 1
ATOM 1090 C C . ASN A 1 148 ? -21.773 9.287 5.738 1.00 86.00 148 ASN A C 1
ATOM 1092 O O . ASN A 1 148 ? -22.993 9.474 5.768 1.00 86.00 148 ASN A O 1
ATOM 1096 N N . GLY A 1 149 ? -21.181 8.278 6.386 1.00 82.62 149 GLY A N 1
ATOM 1097 C CA . GLY A 1 149 ? -21.841 7.244 7.177 1.00 82.62 149 GLY A CA 1
ATOM 1098 C C . GLY A 1 149 ? -22.499 6.141 6.347 1.00 82.62 149 GLY A C 1
ATOM 1099 O O . GLY A 1 149 ? -23.460 5.531 6.829 1.00 82.62 149 GLY A O 1
ATOM 1100 N N . ASP A 1 150 ? -22.057 5.916 5.109 1.00 84.31 150 ASP A N 1
ATOM 1101 C CA . ASP A 1 150 ? -22.610 4.896 4.212 1.00 84.31 150 ASP A CA 1
ATOM 1102 C C . ASP A 1 150 ? -22.000 3.497 4.412 1.00 84.31 150 ASP A C 1
ATOM 1104 O O . ASP A 1 150 ? -22.522 2.517 3.872 1.00 84.31 150 ASP A O 1
ATOM 1108 N N . GLY A 1 151 ? -20.991 3.386 5.280 1.00 78.94 151 GLY A N 1
ATOM 1109 C CA . GLY A 1 151 ? -20.324 2.146 5.655 1.00 78.94 151 GLY A CA 1
ATOM 1110 C C . GLY A 1 151 ? -19.085 1.826 4.823 1.00 78.94 151 GLY A C 1
ATOM 1111 O O . GLY A 1 151 ? -18.432 0.821 5.109 1.00 78.94 151 GLY A O 1
ATOM 1112 N N . GLU A 1 152 ? -18.745 2.654 3.837 1.00 83.88 152 GLU A N 1
ATOM 1113 C CA . GLU A 1 152 ? -17.600 2.475 2.951 1.00 83.88 152 GLU A CA 1
ATOM 1114 C C . GLU A 1 152 ? -16.726 3.736 2.946 1.00 83.88 152 GLU A C 1
ATOM 1116 O O . GLU A 1 152 ? -17.185 4.839 3.217 1.00 83.88 152 GLU A O 1
ATOM 1121 N N . ALA A 1 153 ? -15.441 3.590 2.620 1.00 88.00 153 ALA A N 1
ATOM 1122 C CA . ALA A 1 153 ? -14.611 4.739 2.275 1.00 88.00 153 ALA A CA 1
ATOM 1123 C C . ALA A 1 153 ? -14.272 4.693 0.790 1.00 88.00 153 ALA A C 1
ATOM 1125 O O . ALA A 1 153 ? -13.629 3.759 0.288 1.00 88.00 153 ALA A O 1
ATOM 1126 N N . SER A 1 154 ? -14.669 5.744 0.086 1.00 90.44 154 SER A N 1
ATOM 1127 C CA . SER A 1 154 ? -14.228 5.972 -1.280 1.00 90.44 154 SER A CA 1
ATOM 1128 C C . SER A 1 154 ? -12.697 6.058 -1.357 1.00 90.44 154 SER A C 1
ATOM 1130 O O . SER A 1 154 ? -12.022 6.617 -0.493 1.00 90.44 154 SER A O 1
ATOM 1132 N N . TRP A 1 155 ? -12.150 5.486 -2.426 1.00 90.81 155 TRP A N 1
ATOM 1133 C CA . TRP A 1 155 ? -10.720 5.419 -2.720 1.00 90.81 155 TRP A CA 1
ATOM 1134 C C . TRP A 1 155 ? -10.466 5.945 -4.142 1.00 90.81 155 TRP A C 1
ATOM 1136 O O . TRP A 1 155 ? -11.389 6.075 -4.956 1.00 90.81 155 TRP A O 1
ATOM 1146 N N . GLY A 1 156 ? -9.222 6.274 -4.474 1.00 85.75 156 GLY A N 1
ATOM 1147 C CA . GLY A 1 156 ? -8.842 6.762 -5.795 1.00 85.75 156 GLY A CA 1
ATOM 1148 C C . GLY A 1 156 ? -8.761 8.286 -5.895 1.00 85.75 156 GLY A C 1
ATOM 1149 O O . GLY A 1 156 ? -7.742 8.858 -5.553 1.00 85.75 156 GLY A O 1
ATOM 1150 N N . LYS A 1 157 ? -9.728 8.994 -6.489 1.00 75.25 157 LYS A N 1
ATOM 1151 C CA . LYS A 1 157 ? -9.553 10.425 -6.858 1.00 75.25 157 LYS A CA 1
ATOM 1152 C C . LYS A 1 157 ? -9.566 11.389 -5.657 1.00 75.25 157 LYS A C 1
ATOM 1154 O O . LYS A 1 157 ? -9.999 11.031 -4.575 1.00 75.25 157 LYS A O 1
ATOM 1159 N N . ALA A 1 158 ? -9.093 12.626 -5.843 1.00 62.47 158 ALA A N 1
ATOM 1160 C CA . ALA A 1 158 ? -8.932 13.629 -4.775 1.00 62.47 158 ALA A CA 1
ATOM 1161 C C . ALA A 1 158 ? -10.241 14.105 -4.100 1.00 62.47 158 ALA A C 1
ATOM 1163 O O . ALA A 1 158 ? -10.184 14.780 -3.079 1.00 62.47 158 ALA A O 1
ATOM 1164 N N . ASP A 1 159 ? -11.401 13.785 -4.670 1.00 67.00 159 ASP A N 1
ATOM 1165 C CA . ASP A 1 159 ? -12.740 14.025 -4.118 1.00 67.00 159 ASP A CA 1
ATOM 1166 C C . ASP A 1 159 ? -13.293 12.837 -3.313 1.00 67.00 159 ASP A C 1
ATOM 1168 O O . ASP A 1 159 ? -14.429 12.889 -2.847 1.00 67.00 159 ASP A O 1
ATOM 1172 N N . SER A 1 160 ? -12.499 11.779 -3.148 1.00 77.38 160 SER A N 1
ATOM 1173 C CA . SER A 1 160 ? -12.818 10.673 -2.248 1.00 77.38 160 SER A CA 1
ATOM 1174 C C . SER A 1 160 ? -12.520 11.015 -0.786 1.00 77.38 160 SER A C 1
ATOM 1176 O O . SER A 1 160 ? -11.886 12.017 -0.460 1.00 77.38 160 SER A O 1
ATOM 1178 N N . GLU A 1 161 ? -12.954 10.138 0.105 1.00 89.88 161 GLU A N 1
ATOM 1179 C CA . GLU A 1 161 ? -12.869 10.211 1.568 1.00 89.88 161 GLU A CA 1
ATOM 1180 C C . GLU A 1 161 ? -11.459 10.002 2.134 1.00 89.88 161 GLU A C 1
ATOM 1182 O O . GLU A 1 161 ? -11.265 9.655 3.301 1.00 89.88 161 GLU A O 1
ATOM 1187 N N . ARG A 1 162 ? -10.449 10.217 1.296 1.00 92.62 162 ARG A N 1
ATOM 1188 C CA . ARG A 1 162 ? -9.048 10.032 1.633 1.00 92.62 162 ARG A CA 1
ATOM 1189 C C . ARG A 1 162 ? -8.568 11.118 2.588 1.00 92.62 162 ARG A C 1
ATOM 1191 O O . ARG A 1 162 ? -8.822 12.307 2.401 1.00 92.62 162 ARG A O 1
ATOM 1198 N N . VAL A 1 163 ? -7.779 10.704 3.566 1.00 93.19 163 VAL A N 1
ATOM 1199 C CA . VAL A 1 163 ? -7.123 11.563 4.555 1.00 93.19 163 VAL A CA 1
ATOM 1200 C C . VAL A 1 163 ? -5.619 11.290 4.562 1.00 93.19 163 VAL A C 1
ATOM 1202 O O . VAL A 1 163 ? -5.154 10.311 3.976 1.00 93.19 163 VAL A O 1
ATOM 1205 N N . ASN A 1 164 ? -4.838 12.161 5.205 1.00 94.06 164 ASN A N 1
ATOM 1206 C CA . ASN A 1 164 ? -3.404 11.918 5.372 1.00 94.06 164 ASN A CA 1
ATOM 1207 C C . ASN A 1 164 ? -3.189 10.636 6.177 1.00 94.06 164 ASN A C 1
ATOM 1209 O O . ASN A 1 164 ? -3.814 10.440 7.221 1.00 94.06 164 ASN A O 1
ATOM 1213 N N . ALA A 1 165 ? -2.274 9.789 5.718 1.00 93.94 165 ALA A N 1
ATOM 1214 C CA . ALA A 1 165 ? -1.877 8.626 6.490 1.00 93.94 165 ALA A CA 1
ATOM 1215 C C . ALA A 1 165 ? -1.026 9.055 7.694 1.00 93.94 165 ALA A C 1
ATOM 1217 O O . ALA A 1 165 ? -0.156 9.922 7.588 1.00 93.94 165 ALA A O 1
ATOM 1218 N N . SER A 1 166 ? -1.253 8.408 8.833 1.00 93.62 166 SER A N 1
ATOM 1219 C CA . SER A 1 166 ? -0.391 8.515 10.005 1.00 93.62 166 SER A CA 1
ATOM 1220 C C . SER A 1 166 ? 0.078 7.127 10.395 1.00 93.62 166 SER A C 1
ATOM 1222 O O . SER A 1 166 ? -0.747 6.233 10.561 1.00 93.62 166 SER A O 1
ATOM 1224 N N . PHE A 1 167 ? 1.389 6.948 10.533 1.00 95.06 167 PHE A N 1
ATOM 1225 C CA . PHE A 1 167 ? 1.981 5.691 10.979 1.00 95.06 167 PHE A CA 1
ATOM 1226 C C . PHE A 1 167 ? 2.749 5.925 12.268 1.00 95.06 167 PHE A C 1
ATOM 1228 O O . PHE A 1 167 ? 3.580 6.833 12.340 1.00 95.06 167 PHE A O 1
ATOM 1235 N N . ASN A 1 168 ? 2.472 5.118 13.294 1.00 87.75 168 ASN A N 1
ATOM 1236 C CA . ASN A 1 168 ? 3.115 5.237 14.607 1.00 87.75 168 ASN A CA 1
ATOM 1237 C C . ASN A 1 168 ? 3.116 6.690 15.151 1.00 87.75 168 ASN A C 1
ATOM 1239 O O . ASN A 1 168 ? 4.125 7.199 15.640 1.00 87.75 168 ASN A O 1
ATOM 1243 N N . GLY A 1 169 ? 1.993 7.396 14.980 1.00 85.62 169 GLY A N 1
ATOM 1244 C CA . GLY A 1 169 ? 1.809 8.785 15.416 1.00 85.62 169 GLY A CA 1
ATOM 1245 C C . GLY A 1 169 ? 2.468 9.859 14.539 1.00 85.62 169 GLY A C 1
ATOM 1246 O O . GLY A 1 169 ? 2.325 11.042 14.844 1.00 85.62 169 GLY A O 1
ATOM 1247 N N . THR A 1 170 ? 3.162 9.486 13.462 1.00 92.50 170 THR A N 1
ATOM 1248 C CA . THR A 1 170 ? 3.728 10.434 12.492 1.00 92.50 170 THR A CA 1
ATOM 1249 C C . THR A 1 170 ? 2.790 10.573 11.306 1.00 92.50 170 THR A C 1
ATOM 1251 O O . THR A 1 170 ? 2.590 9.616 10.563 1.00 92.50 170 THR A O 1
ATOM 1254 N N . GLU A 1 171 ? 2.231 11.766 11.119 1.00 94.44 171 GLU A N 1
ATOM 1255 C CA . GLU A 1 171 ? 1.417 12.094 9.948 1.00 94.44 171 GLU A CA 1
ATOM 1256 C C . GLU A 1 171 ? 2.304 12.422 8.736 1.00 94.44 171 GLU A C 1
ATOM 1258 O O . GLU A 1 171 ? 3.266 13.189 8.838 1.00 94.44 171 GLU A O 1
ATOM 1263 N N . TYR A 1 172 ? 1.945 11.873 7.576 1.00 94.69 172 TYR A N 1
ATOM 1264 C CA . TYR A 1 172 ? 2.587 12.116 6.287 1.00 94.69 172 TYR A CA 1
ATOM 1265 C C . TYR A 1 172 ? 1.629 12.918 5.408 1.00 94.69 172 TYR A C 1
ATOM 1267 O O . TYR A 1 172 ? 0.725 12.371 4.779 1.00 94.69 172 TYR A O 1
ATOM 1275 N N . ALA A 1 173 ? 1.808 14.238 5.410 1.00 92.94 173 ALA A N 1
ATOM 1276 C CA . ALA A 1 173 ? 0.871 15.184 4.819 1.00 92.94 173 ALA A CA 1
ATOM 1277 C C . ALA A 1 173 ? 1.549 16.170 3.863 1.00 92.94 173 ALA A C 1
ATOM 1279 O O . ALA A 1 173 ? 2.746 16.451 3.956 1.00 92.94 173 ALA A O 1
ATOM 1280 N N . GLY A 1 174 ? 0.736 16.775 2.999 1.00 91.25 174 GLY A N 1
ATOM 1281 C CA . GLY A 1 174 ? 1.145 17.857 2.114 1.00 91.25 174 GLY A CA 1
ATOM 1282 C C . GLY A 1 174 ? 1.443 17.388 0.695 1.00 91.25 174 GLY A C 1
ATOM 1283 O O . GLY A 1 174 ? 1.770 16.234 0.431 1.00 91.25 174 GLY A O 1
ATOM 1284 N N . SER A 1 175 ? 1.332 18.318 -0.250 1.00 91.19 175 SER A N 1
ATOM 1285 C CA . SER A 1 175 ? 1.556 18.038 -1.665 1.00 91.19 175 SER A CA 1
ATOM 1286 C C . SER A 1 175 ? 3.040 17.954 -2.005 1.00 91.19 175 SER A C 1
ATOM 1288 O O . SER A 1 175 ? 3.831 18.805 -1.582 1.00 91.19 175 SER A O 1
ATOM 1290 N N . SER A 1 176 ? 3.380 16.993 -2.856 1.00 93.19 176 SER A N 1
ATOM 1291 C CA . SER A 1 176 ? 4.710 16.819 -3.436 1.00 93.19 176 SER A CA 1
ATOM 1292 C C . SER A 1 176 ? 5.845 16.693 -2.413 1.00 93.19 176 SER A C 1
ATOM 1294 O O . SER A 1 176 ? 6.931 17.240 -2.607 1.00 93.19 176 SER A O 1
ATOM 1296 N N . GLN A 1 177 ? 5.576 15.999 -1.313 1.00 97.19 177 GLN A N 1
ATOM 1297 C CA . GLN A 1 177 ? 6.542 15.701 -0.265 1.00 97.19 177 GLN A CA 1
ATOM 1298 C C . GLN A 1 177 ? 7.199 14.340 -0.501 1.00 97.19 177 GLN A C 1
ATOM 1300 O O . GLN A 1 177 ? 6.636 13.484 -1.183 1.00 97.19 177 GLN A O 1
ATOM 1305 N N . THR A 1 178 ? 8.378 14.169 0.095 1.00 97.44 178 THR A N 1
ATOM 1306 C CA . THR A 1 178 ? 9.134 12.917 0.112 1.00 97.44 178 THR A CA 1
ATOM 1307 C C . THR A 1 178 ? 9.720 12.716 1.500 1.00 97.44 178 THR A C 1
ATOM 1309 O O . THR A 1 178 ? 10.400 13.603 2.024 1.00 97.44 178 THR A O 1
ATOM 1312 N N . TRP A 1 179 ? 9.533 11.527 2.057 1.00 98.00 179 TRP A N 1
ATOM 1313 C CA . TRP A 1 179 ? 10.185 11.079 3.282 1.00 98.00 179 TRP A CA 1
ATOM 1314 C C . TRP A 1 179 ? 11.015 9.849 2.964 1.00 98.00 179 TRP A C 1
ATOM 1316 O O . TRP A 1 179 ? 10.519 8.912 2.347 1.00 98.00 179 TRP A O 1
ATOM 1326 N N . ARG A 1 180 ? 12.286 9.872 3.357 1.00 97.88 180 ARG A N 1
ATOM 1327 C CA . ARG A 1 180 ? 13.237 8.784 3.127 1.00 97.88 180 ARG A CA 1
ATOM 1328 C C . ARG A 1 180 ? 13.521 8.048 4.418 1.00 97.88 180 ARG A C 1
ATOM 1330 O O . ARG A 1 180 ? 13.339 8.599 5.502 1.00 97.88 180 ARG A O 1
ATOM 1337 N N . ASP A 1 181 ? 14.003 6.828 4.258 1.00 97.44 181 ASP A N 1
ATOM 1338 C CA . ASP A 1 181 ? 14.429 5.957 5.342 1.00 97.44 181 ASP A CA 1
ATOM 1339 C C . ASP A 1 181 ? 13.362 5.735 6.433 1.00 97.44 181 ASP A C 1
ATOM 1341 O O . ASP A 1 181 ? 13.662 5.651 7.627 1.00 97.44 181 ASP A O 1
ATOM 1345 N N . VAL A 1 182 ? 12.089 5.670 6.030 1.00 97.94 182 VAL A N 1
ATOM 1346 C CA . VAL A 1 182 ? 10.976 5.416 6.946 1.00 97.94 182 VAL A CA 1
ATOM 1347 C C . VAL A 1 182 ? 10.940 3.925 7.263 1.00 97.94 182 VAL A C 1
ATOM 1349 O O . VAL A 1 182 ? 10.651 3.098 6.399 1.00 97.94 182 VAL A O 1
ATOM 1352 N N . VAL A 1 183 ? 11.244 3.584 8.513 1.00 97.69 183 VAL A N 1
ATOM 1353 C CA . VAL A 1 183 ? 11.323 2.194 8.970 1.00 97.69 183 VAL A CA 1
ATOM 1354 C C . VAL A 1 183 ? 9.940 1.675 9.357 1.00 97.69 183 VAL A C 1
ATOM 1356 O O . VAL A 1 183 ? 9.240 2.295 10.160 1.00 97.69 183 VAL A O 1
ATOM 1359 N N . SER A 1 184 ? 9.563 0.512 8.826 1.00 97.81 184 SER A N 1
ATOM 1360 C CA . SER A 1 184 ? 8.356 -0.188 9.263 1.00 97.81 184 SER A CA 1
ATOM 1361 C C . SER A 1 184 ? 8.538 -0.810 10.648 1.00 97.81 184 SER A C 1
ATOM 1363 O O . SER A 1 184 ? 9.537 -1.481 10.905 1.00 97.81 184 SER A O 1
ATOM 1365 N N . ASN A 1 185 ? 7.530 -0.663 11.510 1.00 96.38 185 ASN A N 1
ATOM 1366 C CA . ASN A 1 185 ? 7.430 -1.368 12.794 1.00 96.38 185 ASN A CA 1
ATOM 1367 C C . ASN A 1 185 ? 6.271 -2.379 12.804 1.00 96.38 185 ASN A C 1
ATOM 1369 O O . ASN A 1 185 ? 5.774 -2.736 13.868 1.00 96.38 185 ASN A O 1
ATOM 1373 N N . ASN A 1 186 ? 5.815 -2.808 11.625 1.00 96.38 186 ASN A N 1
ATOM 1374 C CA . ASN A 1 186 ? 4.714 -3.751 11.489 1.00 96.38 186 ASN A CA 1
ATOM 1375 C C . 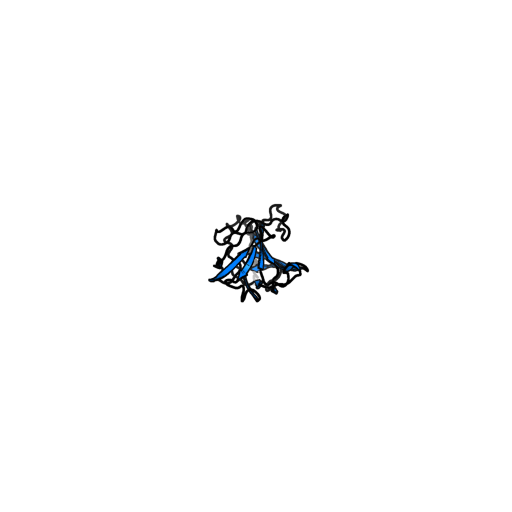ASN A 1 186 ? 5.223 -5.188 11.657 1.00 96.38 186 ASN A C 1
ATOM 1377 O O . ASN A 1 186 ? 5.730 -5.807 10.714 1.00 96.38 186 ASN A O 1
ATOM 1381 N N . CYS A 1 187 ? 5.153 -5.654 12.898 1.00 86.75 187 CYS A N 1
ATOM 1382 C CA . CYS A 1 187 ? 5.528 -6.976 13.374 1.00 86.75 187 CYS A CA 1
ATOM 1383 C C . CYS A 1 187 ? 4.269 -7.578 14.047 1.00 86.75 187 CYS A C 1
ATOM 1385 O O . CYS A 1 187 ? 4.160 -8.817 14.029 1.00 86.75 187 CYS A O 1
#